Protein AF-0000000076113504 (afdb_homodimer)

InterPro domains:
  IPR002110 Ankyrin repeat [PF00023] (129-148)
  IPR002110 Ankyrin repeat [PF12796] (44-122)
  IPR002110 Ankyrin repeat [PS50088] (61-93)
  IPR002110 Ankyrin repeat [PS50088] (94-126)
  IPR002110 Ankyrin repeat [SM00248] (1-24)
  IPR002110 Ankyrin repeat [SM00248] (28-57)
  IPR002110 Ankyrin repeat [SM00248] (61-90)
  IPR002110 Ankyrin repeat [SM00248] (94-125)
  IPR002110 Ankyrin repeat [SM00248] (127-151)
  IPR036770 Ankyrin repeat-containing domain superfamily [G3DSA:1.25.40.20] (1-98)
  IPR036770 Ankyrin repeat-containing domain superfamily [G3DSA:1.25.40.20] (99-150)
  IPR036770 Ankyrin repeat-containing domain superfamily [SSF48403] (2-149)

Nearest PDB structures (foldseek):
  5fin-assembly1_A  TM=9.185E-01  e=7.725E-12  synthetic construct
  4gpm-assembly2_B  TM=9.438E-01  e=1.404E-11  synthetic construct
  7z7e-assembly1_B  TM=9.199E-01  e=1.483E-11  synthetic construct
  4k5b-assembly2_B  TM=9.270E-01  e=6.790E-11  Escherichia coli
  7v0s-assembly1_J  TM=9.286E-01  e=1.028E-09  Homo sapiens

Secondary structure (DSSP, 8-state):
-HHHHHT-HHHHHHHHHH-S----B-TT--BHHHHHHHHT-HHHHHHHHHTT--TT---TT---HHHHHHHTT-HHHHHHHHHTT--SS---TTS--HHHHHHHHT-HHHHHHHHHTT------TT-SS-HHHHHHHTT-HHHHHHHHHT-/-HHHHHT-HHHHHHHHHH-S----B-TT--BHHHHHHHHT-HHHHHHHHHTT--TT---TT---HHHHHHHTT-HHHHHHHHHTT--SS---TTS--HHHHHHHHT-HHHHHHHHHTT------TT-SS-HHHHHHHTT-HHHHHHHHHT-

Solvent-accessible surface area (backbone atoms only — not comparable to full-atom values): 15932 Å² total; per-residue (Å²): 82,67,45,35,32,73,50,38,51,71,58,49,54,54,48,55,73,71,40,92,72,93,70,57,54,50,98,59,43,46,35,38,62,35,31,7,32,52,49,55,25,55,69,51,41,53,55,49,56,73,74,67,60,73,76,67,56,47,22,80,57,36,52,29,31,59,31,39,11,27,38,58,50,28,52,69,52,44,51,50,42,52,73,72,63,50,78,61,70,54,51,22,76,62,48,48,29,32,56,34,28,13,31,51,39,50,35,58,66,49,42,49,48,41,53,75,70,63,46,66,78,72,77,46,91,76,37,90,65,48,42,56,48,41,9,35,74,67,64,28,50,70,52,40,50,50,52,32,64,77,55,81,66,44,34,32,72,50,40,53,70,59,47,52,54,48,56,74,72,42,92,72,94,71,58,54,49,98,59,41,45,34,41,61,37,32,8,32,53,48,55,24,54,69,50,40,54,54,49,55,73,74,67,58,71,75,66,56,47,22,79,57,36,53,29,30,60,30,39,12,27,38,58,52,28,52,68,53,44,51,49,43,53,74,74,62,50,76,61,69,55,52,21,75,61,48,48,30,32,55,34,27,13,31,51,39,52,36,57,67,50,43,49,50,41,54,75,70,64,45,65,78,72,76,45,92,75,38,90,64,47,42,56,49,41,9,35,74,66,63,27,50,71,50,40,50,51,51,31,64,77,57

pLDDT: mean 92.79, std 8.91, range [46.03, 98.81]

Foldseek 3Di:
DVCLLQQVQVVLVVVCVVDLDQCDADPQRDGSLLSNLLNLRQNNNVVNVVSVDDQCDATPQNDGSLLSNLLSLNQVNNVVCVVVPHDQAGAGNQRDTSLLSNLLNQNVVSNVVCVVVVHDQDDDPRHPAHSLRNNVVNPNVVNNVVVVVVD/DVCLLQQVQVVLVVCCVVDLDQCDADPQRDGSLLSNLLNLRQNSNVVNVVSVDDQCDATPQNDGSLLSNLLSLNQVSNVVCVVVPHDQAGAGNQRDTSLLSNLLNQNVVSNVVCVVVVHDQDDDPRHPAHSLRNNVVNPNVVNNVVVVVVD

Structure (mmCIF, N/CA/C/O backbone):
data_AF-0000000076113504-model_v1
#
loop_
_entity.id
_entity.type
_entity.pdbx_description
1 polymer 'Uncharacterized protein'
#
loop_
_atom_site.group_PDB
_atom_site.id
_atom_site.type_symbol
_atom_site.label_atom_id
_atom_site.label_alt_id
_atom_site.label_comp_id
_atom_site.label_asym_id
_atom_site.label_entity_id
_atom_site.label_seq_id
_atom_site.pdbx_PDB_ins_code
_atom_site.Cartn_x
_atom_site.Cartn_y
_atom_site.Cartn_z
_atom_site.occupancy
_atom_site.B_iso_or_equiv
_atom_site.auth_seq_id
_atom_site.auth_comp_id
_atom_site.auth_asym_id
_atom_site.auth_atom_id
_atom_site.pdbx_PDB_model_num
ATOM 1 N N . MET A 1 1 ? 1.104 -37.344 -6.75 1 91.56 1 MET A N 1
ATOM 2 C CA . MET A 1 1 ? 0.961 -35.969 -6.289 1 91.56 1 MET A CA 1
ATOM 3 C C . MET A 1 1 ? 2.105 -35.562 -5.355 1 91.56 1 MET A C 1
ATOM 5 O O . MET A 1 1 ? 2.768 -34.562 -5.562 1 91.56 1 MET A O 1
ATOM 9 N N . GLU A 1 2 ? 2.451 -36.375 -4.387 1 92.94 2 GLU A N 1
ATOM 10 C CA . GLU A 1 2 ? 3.547 -36.094 -3.465 1 92.94 2 GLU A CA 1
ATOM 11 C C . GLU A 1 2 ? 4.879 -36 -4.203 1 92.94 2 GLU A C 1
ATOM 13 O O . GLU A 1 2 ? 5.684 -35.094 -3.938 1 92.94 2 GLU A O 1
ATOM 18 N N . ALA A 1 3 ? 5.055 -36.938 -5.09 1 95.12 3 ALA A N 1
ATOM 19 C CA . ALA A 1 3 ? 6.285 -36.938 -5.875 1 95.12 3 ALA A CA 1
ATOM 20 C C . ALA A 1 3 ? 6.406 -35.688 -6.703 1 95.12 3 ALA A C 1
ATOM 22 O O . ALA A 1 3 ? 7.5 -35.125 -6.863 1 95.12 3 ALA A O 1
ATOM 23 N N . CYS A 1 4 ? 5.309 -35.156 -7.25 1 95.88 4 CYS A N 1
ATOM 24 C CA . CYS A 1 4 ? 5.293 -33.938 -8.039 1 95.88 4 CYS A CA 1
ATOM 25 C C . CYS A 1 4 ? 5.59 -32.719 -7.168 1 95.88 4 CYS A C 1
ATOM 27 O O . CYS A 1 4 ? 6.359 -31.844 -7.559 1 95.88 4 CYS A O 1
ATOM 29 N N . PHE A 1 5 ? 4.992 -32.719 -6.012 1 97.06 5 PHE A N 1
ATOM 30 C CA . PHE A 1 5 ? 5.195 -31.625 -5.078 1 97.06 5 PHE A CA 1
ATOM 31 C C . PHE A 1 5 ? 6.641 -31.594 -4.59 1 97.06 5 PHE A C 1
ATOM 33 O O . PHE A 1 5 ? 7.266 -30.531 -4.559 1 97.06 5 PHE A O 1
ATOM 40 N N . LYS A 1 6 ? 7.203 -32.719 -4.32 1 97.81 6 LYS A N 1
ATOM 41 C CA . LYS A 1 6 ? 8.531 -32.844 -3.727 1 97.81 6 LYS A CA 1
ATOM 42 C C . LYS A 1 6 ? 9.617 -32.781 -4.797 1 97.81 6 LYS A C 1
ATOM 44 O O . LYS A 1 6 ? 10.805 -32.625 -4.477 1 97.81 6 LYS A O 1
ATOM 49 N N . GLY A 1 7 ? 9.25 -33 -5.988 1 97.81 7 GLY A N 1
ATOM 50 C CA . GLY A 1 7 ? 10.203 -32.844 -7.074 1 97.81 7 GLY A CA 1
ATOM 51 C C . GLY A 1 7 ? 10.945 -34.125 -7.402 1 97.81 7 GLY A C 1
ATOM 52 O O . GLY A 1 7 ? 12.117 -34.094 -7.785 1 97.81 7 GLY A O 1
ATOM 53 N N . HIS A 1 8 ? 10.359 -35.25 -7.168 1 97.56 8 HIS A N 1
ATOM 54 C CA . HIS A 1 8 ? 10.969 -36.531 -7.516 1 97.56 8 HIS A CA 1
ATOM 55 C C . HIS A 1 8 ? 10.727 -36.875 -8.984 1 97.56 8 HIS A C 1
ATOM 57 O O . HIS A 1 8 ? 9.883 -37.719 -9.297 1 97.56 8 HIS A O 1
ATOM 63 N N . LEU A 1 9 ? 11.477 -36.312 -9.773 1 97.44 9 LEU A N 1
ATOM 64 C CA . LEU A 1 9 ? 11.305 -36.375 -11.219 1 97.44 9 LEU A CA 1
ATOM 65 C C . LEU A 1 9 ? 11.305 -37.812 -11.711 1 97.44 9 LEU A C 1
ATOM 67 O O . LEU A 1 9 ? 10.461 -38.219 -12.516 1 97.44 9 LEU A O 1
ATOM 71 N N . SER A 1 10 ? 12.266 -38.594 -11.227 1 96.81 10 SER A N 1
ATOM 72 C CA . SER A 1 10 ? 12.406 -39.969 -11.68 1 96.81 10 SER A CA 1
ATOM 73 C C . SER A 1 10 ? 11.156 -40.812 -11.359 1 96.81 10 SER A C 1
ATOM 75 O O . SER A 1 10 ? 10.727 -41.625 -12.172 1 96.81 10 SER A O 1
ATOM 77 N N . ILE A 1 11 ? 10.633 -40.562 -10.25 1 95.81 11 ILE A N 1
ATOM 78 C CA . ILE A 1 11 ? 9.422 -41.281 -9.836 1 95.81 11 ILE A CA 1
ATOM 79 C C . ILE A 1 11 ? 8.25 -40.844 -10.711 1 95.81 11 ILE A C 1
ATOM 81 O O . ILE A 1 11 ? 7.453 -41.688 -11.148 1 95.81 11 ILE A O 1
ATOM 85 N N . VAL A 1 12 ? 8.125 -39.562 -10.961 1 95.44 12 VAL A N 1
ATOM 86 C CA . VAL A 1 12 ? 7.043 -39.062 -11.797 1 95.44 12 VAL A CA 1
ATOM 87 C C . VAL A 1 12 ? 7.141 -39.656 -13.203 1 95.44 12 VAL A C 1
ATOM 89 O O . VAL A 1 12 ? 6.137 -40.062 -13.773 1 95.44 12 VAL A O 1
ATOM 92 N N . GLN A 1 13 ? 8.383 -39.719 -13.727 1 94.62 13 GLN A N 1
ATOM 93 C CA . GLN A 1 13 ? 8.602 -40.281 -15.047 1 94.62 13 GLN A CA 1
ATOM 94 C C . GLN A 1 13 ? 8.133 -41.75 -15.094 1 94.62 13 GLN A C 1
ATOM 96 O O . GLN A 1 13 ? 7.469 -42.156 -16.047 1 94.62 13 GLN A O 1
ATOM 101 N N . LEU A 1 14 ? 8.469 -42.469 -14.125 1 93.06 14 LEU A N 1
ATOM 102 C CA . LEU A 1 14 ? 8.078 -43.875 -14.039 1 93.06 14 LEU A CA 1
ATOM 103 C C . LEU A 1 14 ? 6.559 -44 -13.992 1 93.06 14 LEU A C 1
ATOM 105 O O . LEU A 1 14 ? 5.988 -44.875 -14.664 1 93.06 14 LEU A O 1
ATOM 109 N N . LEU A 1 15 ? 5.965 -43.156 -13.242 1 90.88 15 LEU A N 1
ATOM 110 C CA . LEU A 1 15 ? 4.516 -43.219 -13.078 1 90.88 15 LEU A CA 1
ATOM 111 C C . LEU A 1 15 ? 3.807 -42.875 -14.383 1 90.88 15 LEU A C 1
ATOM 113 O O . LEU A 1 15 ? 2.799 -43.469 -14.734 1 90.88 15 LEU A O 1
ATOM 117 N N . ILE A 1 16 ? 4.289 -41.938 -15.102 1 90 16 ILE A N 1
ATOM 118 C CA . ILE A 1 16 ? 3.701 -41.531 -16.375 1 90 16 ILE A CA 1
ATOM 119 C C . ILE A 1 16 ? 3.785 -42.656 -17.375 1 90 16 ILE A C 1
ATOM 121 O O . ILE A 1 16 ? 2.875 -42.844 -18.188 1 90 16 ILE A O 1
ATOM 125 N N . GLU A 1 17 ? 4.836 -43.375 -17.312 1 88.19 17 GLU A N 1
ATOM 126 C CA . GLU A 1 17 ? 5.027 -44.5 -18.219 1 88.19 17 GLU A CA 1
ATOM 127 C C . GLU A 1 17 ? 4.027 -45.625 -17.938 1 88.19 17 GLU A C 1
ATOM 129 O O . GLU A 1 17 ? 3.643 -46.375 -18.844 1 88.19 17 GLU A O 1
ATOM 134 N N . LYS A 1 18 ? 3.602 -45.656 -16.734 1 86.75 18 LYS A N 1
ATOM 135 C CA . LYS A 1 18 ? 2.773 -46.781 -16.312 1 86.75 18 LYS A CA 1
ATOM 136 C C . LYS A 1 18 ? 1.291 -46.406 -16.359 1 86.75 18 LYS A C 1
ATOM 138 O O . LYS A 1 18 ? 0.433 -47.312 -16.359 1 86.75 18 LYS A O 1
ATOM 143 N N . ILE A 1 19 ? 1.131 -45.219 -16.125 1 77.44 19 ILE A N 1
ATOM 144 C CA . ILE A 1 19 ? -0.265 -44.812 -16.031 1 77.44 19 ILE A CA 1
ATOM 145 C C . ILE A 1 19 ? -0.683 -44.125 -17.328 1 77.44 19 ILE A C 1
ATOM 147 O O . ILE A 1 19 ? 0.122 -43.438 -17.953 1 77.44 19 ILE A O 1
ATOM 151 N N . ASP A 1 20 ? -1.834 -44.5 -17.906 1 65.44 20 ASP A N 1
ATOM 152 C CA . ASP A 1 20 ? -2.307 -43.938 -19.156 1 65.44 20 ASP A CA 1
ATOM 153 C C . ASP A 1 20 ? -2.588 -42.438 -19.016 1 65.44 20 ASP A C 1
ATOM 155 O O . ASP A 1 20 ? -2.205 -41.656 -19.891 1 65.44 20 ASP A O 1
ATOM 159 N N . LYS A 1 21 ? -3.475 -42 -17.953 1 67.19 21 LYS A N 1
ATOM 160 C CA . LYS A 1 21 ? -3.818 -40.594 -17.844 1 67.19 21 LYS A CA 1
ATOM 161 C C . LYS A 1 21 ? -3.574 -40.062 -16.422 1 67.19 21 LYS A C 1
ATOM 163 O O . LYS A 1 21 ? -4.027 -40.688 -15.453 1 67.19 21 LYS A O 1
ATOM 168 N N . ILE A 1 22 ? -2.775 -39.062 -16.406 1 70.44 22 ILE A N 1
ATOM 169 C CA . ILE A 1 22 ? -2.463 -38.438 -15.133 1 70.44 22 ILE A CA 1
ATOM 170 C C . ILE A 1 22 ? -3.543 -37.438 -14.773 1 70.44 22 ILE A C 1
ATOM 172 O O . ILE A 1 22 ? -3.375 -36.25 -15.008 1 70.44 22 ILE A O 1
ATOM 176 N N . ASN A 1 23 ? -4.676 -37.844 -14.602 1 72.31 23 ASN A N 1
ATOM 177 C CA . ASN A 1 23 ? -5.777 -36.938 -14.391 1 72.31 23 ASN A CA 1
ATOM 178 C C . ASN A 1 23 ? -6.375 -37.062 -12.992 1 72.31 23 ASN A C 1
ATOM 180 O O . ASN A 1 23 ? -7.484 -36.594 -12.734 1 72.31 23 ASN A O 1
ATOM 184 N N . PHE A 1 24 ? -5.719 -37.625 -12.227 1 83.88 24 PHE A N 1
ATOM 185 C CA . PHE A 1 24 ? -6.258 -37.781 -10.883 1 83.88 24 PHE A CA 1
ATOM 186 C C . PHE A 1 24 ? -6.223 -36.469 -10.109 1 83.88 24 PHE A C 1
ATOM 188 O O . PHE A 1 24 ? -5.324 -35.656 -10.305 1 83.88 24 PHE A O 1
ATOM 195 N N . THR A 1 25 ? -7.328 -36.312 -9.344 1 91.31 25 THR A N 1
ATOM 196 C CA . THR A 1 25 ? -7.402 -35.125 -8.492 1 91.31 25 THR A CA 1
ATOM 197 C C . THR A 1 25 ? -7.539 -35.531 -7.023 1 91.31 25 THR A C 1
ATOM 199 O O . THR A 1 25 ? -7.98 -36.625 -6.719 1 91.31 25 THR A O 1
ATOM 202 N N . ASP A 1 26 ? -7.074 -34.625 -6.199 1 93.56 26 ASP A N 1
ATOM 203 C CA . ASP A 1 26 ? -7.336 -34.844 -4.777 1 93.56 26 ASP A CA 1
ATOM 204 C C . ASP A 1 26 ? -8.727 -34.344 -4.398 1 93.56 26 ASP A C 1
ATOM 206 O O . ASP A 1 26 ? -9.547 -34.031 -5.27 1 93.56 26 ASP A O 1
ATOM 210 N N . HIS A 1 27 ? -9.023 -34.406 -3.152 1 94.44 27 HIS A N 1
ATOM 211 C CA . HIS A 1 27 ? -10.367 -34.094 -2.68 1 94.44 27 HIS A CA 1
ATOM 212 C C . HIS A 1 27 ? -10.719 -32.656 -2.945 1 94.44 27 HIS A C 1
ATOM 214 O O . HIS A 1 27 ? -11.898 -32.281 -2.959 1 94.44 27 HIS A O 1
ATOM 220 N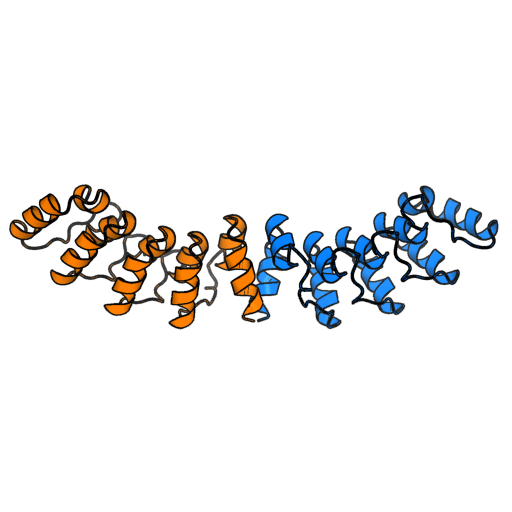 N . GLU A 1 28 ? -9.711 -31.812 -3.211 1 95.56 28 GLU A N 1
ATOM 221 C CA . GLU A 1 28 ? -9.953 -30.391 -3.5 1 95.56 28 GLU A CA 1
ATOM 222 C C . GLU A 1 28 ? -9.961 -30.141 -5.004 1 95.56 28 GLU A C 1
ATOM 224 O O . GLU A 1 28 ? -10.141 -29 -5.441 1 95.56 28 GLU A O 1
ATOM 229 N N . GLY A 1 29 ? -9.672 -31.188 -5.812 1 95.31 29 GLY A N 1
ATOM 230 C CA . GLY A 1 29 ? -9.68 -31.031 -7.258 1 95.31 29 GLY A CA 1
ATOM 231 C C . GLY A 1 29 ? -8.32 -30.672 -7.828 1 95.31 29 GLY A C 1
ATOM 232 O O . GLY A 1 29 ? -8.203 -30.375 -9.016 1 95.31 29 GLY A O 1
ATOM 233 N N . ASN A 1 30 ? -7.309 -30.766 -6.934 1 95.75 30 ASN A N 1
ATOM 234 C CA . ASN A 1 30 ? -5.965 -30.469 -7.426 1 95.75 30 ASN A CA 1
ATOM 235 C C . ASN A 1 30 ? -5.375 -31.672 -8.172 1 95.75 30 ASN A C 1
ATOM 237 O O . ASN A 1 30 ? -5.555 -32.812 -7.758 1 95.75 30 ASN A O 1
ATOM 241 N N . THR A 1 31 ? -4.699 -31.359 -9.211 1 94.94 31 THR A N 1
ATOM 242 C CA . THR A 1 31 ? -4.012 -32.375 -10 1 94.94 31 THR A CA 1
ATOM 243 C C . THR A 1 31 ? -2.531 -32.438 -9.641 1 94.94 31 THR A C 1
ATOM 245 O O . THR A 1 31 ? -2.023 -31.562 -8.938 1 94.94 31 THR A O 1
ATOM 248 N N . SER A 1 32 ? -1.907 -33.531 -10.086 1 94.88 32 SER A N 1
ATOM 249 C CA . SER A 1 32 ? -0.461 -33.625 -9.922 1 94.88 32 SER A CA 1
ATOM 250 C C . SER A 1 32 ? 0.256 -32.438 -10.555 1 94.88 32 SER A C 1
ATOM 252 O O . SER A 1 32 ? 1.288 -31.984 -10.047 1 94.88 32 SER A O 1
ATOM 254 N N . PHE A 1 33 ? -0.326 -31.906 -11.57 1 96.56 33 PHE A N 1
ATOM 255 C CA . PHE A 1 33 ? 0.244 -30.75 -12.25 1 96.56 33 PHE A CA 1
ATOM 256 C C . PHE A 1 33 ? 0.279 -29.531 -11.328 1 96.56 33 PHE A C 1
ATOM 258 O O . PHE A 1 33 ? 1.318 -28.891 -11.18 1 96.56 33 PHE A O 1
ATOM 265 N N . VAL A 1 34 ? -0.809 -29.297 -10.656 1 97.81 34 VAL A N 1
ATOM 266 C CA . VAL A 1 34 ? -0.902 -28.156 -9.734 1 97.81 34 VAL A CA 1
ATOM 267 C C . VAL A 1 34 ? 0.129 -28.312 -8.617 1 97.81 34 VAL A C 1
ATOM 269 O O . VAL A 1 34 ? 0.825 -27.359 -8.273 1 97.81 34 VAL A O 1
ATOM 272 N N . TRP A 1 35 ? 0.265 -29.484 -8.156 1 97.31 35 TRP A N 1
ATOM 273 C CA . TRP A 1 35 ? 1.21 -29.734 -7.07 1 97.31 35 TRP A CA 1
ATOM 274 C C . TRP A 1 35 ? 2.645 -29.5 -7.535 1 97.31 35 TRP A C 1
ATOM 276 O O . TRP A 1 35 ? 3.488 -29.047 -6.762 1 97.31 35 TRP A O 1
ATOM 286 N N . SER A 1 36 ? 2.947 -29.906 -8.734 1 97.69 36 SER A N 1
ATOM 287 C CA . SER A 1 36 ? 4.285 -29.641 -9.258 1 97.69 36 SER A CA 1
ATOM 288 C C . SER A 1 36 ? 4.559 -28.141 -9.344 1 97.69 36 SER A C 1
ATOM 290 O O . SER A 1 36 ? 5.68 -27.688 -9.094 1 97.69 36 SER A O 1
ATOM 292 N N . CYS A 1 37 ? 3.512 -27.359 -9.656 1 98.31 37 CYS A N 1
ATOM 293 C CA . CYS A 1 37 ? 3.641 -25.906 -9.719 1 98.31 37 CYS A CA 1
ATOM 294 C C . CYS A 1 37 ? 3.838 -25.312 -8.328 1 98.31 37 CYS A C 1
ATOM 296 O O . CYS A 1 37 ? 4.684 -24.438 -8.133 1 98.31 37 CYS A O 1
ATOM 298 N N . ILE A 1 38 ? 3.07 -25.797 -7.41 1 97.88 38 ILE A N 1
ATOM 299 C CA . ILE A 1 38 ? 3.193 -25.359 -6.027 1 97.88 38 ILE A CA 1
ATOM 300 C C . ILE A 1 38 ? 4.609 -25.625 -5.523 1 97.88 38 ILE A C 1
ATOM 302 O O . ILE A 1 38 ? 5.211 -24.766 -4.863 1 97.88 38 ILE A O 1
ATOM 306 N N . GLY A 1 39 ? 5.145 -26.719 -5.871 1 98.12 39 GLY A N 1
ATOM 307 C CA . GLY A 1 39 ? 6.469 -27.109 -5.418 1 98.12 39 GLY A CA 1
ATOM 308 C C . GLY A 1 39 ? 7.586 -26.422 -6.168 1 98.12 39 GLY A C 1
ATOM 309 O O . GLY A 1 39 ? 8.742 -26.438 -5.727 1 98.12 39 GLY A O 1
ATOM 310 N N . GLY A 1 40 ? 7.262 -25.828 -7.273 1 98.38 40 GLY A N 1
ATOM 311 C CA . GLY A 1 40 ? 8.273 -25.125 -8.047 1 98.38 40 GLY A CA 1
ATOM 312 C C . GLY A 1 40 ? 9.148 -26.062 -8.867 1 98.38 40 GLY A C 1
ATOM 313 O O . GLY A 1 40 ? 10.305 -25.734 -9.148 1 98.38 40 GLY A O 1
ATOM 314 N N . ASN A 1 41 ? 8.695 -27.188 -9.18 1 98.5 41 ASN A N 1
ATOM 315 C CA . ASN A 1 41 ? 9.492 -28.188 -9.883 1 98.5 41 ASN A CA 1
ATOM 316 C C . ASN A 1 41 ? 9.336 -28.062 -11.391 1 98.5 41 ASN A C 1
ATOM 318 O O . ASN A 1 41 ? 8.57 -28.812 -12 1 98.5 41 ASN A O 1
ATOM 322 N N . ILE A 1 42 ? 10.117 -27.297 -11.953 1 98.44 42 ILE A N 1
ATOM 323 C CA . ILE A 1 42 ? 9.977 -26.859 -13.336 1 98.44 42 ILE A CA 1
ATOM 324 C C . ILE A 1 42 ? 10.141 -28.062 -14.273 1 98.44 42 ILE A C 1
ATOM 326 O O . ILE A 1 42 ? 9.461 -28.141 -15.297 1 98.44 42 ILE A O 1
ATOM 330 N N . ALA A 1 43 ? 11.031 -28.969 -13.93 1 98.12 43 ALA A N 1
ATOM 331 C CA . ALA A 1 43 ? 11.234 -30.141 -14.781 1 98.12 43 ALA A CA 1
ATOM 332 C C . ALA A 1 43 ? 9.984 -31 -14.844 1 98.12 43 ALA A C 1
ATOM 334 O O . ALA A 1 43 ? 9.602 -31.484 -15.914 1 98.12 43 ALA A O 1
ATOM 335 N N . ILE A 1 44 ? 9.383 -31.172 -13.727 1 97.69 44 ILE A N 1
ATOM 336 C CA . ILE A 1 44 ? 8.164 -31.969 -13.664 1 97.69 44 ILE A CA 1
ATOM 337 C C . ILE A 1 44 ? 7.027 -31.234 -14.367 1 97.69 44 ILE A C 1
ATOM 339 O O . ILE A 1 44 ? 6.238 -31.844 -15.094 1 97.69 44 ILE A O 1
ATOM 343 N N . VAL A 1 45 ? 6.914 -29.938 -14.148 1 97.94 45 VAL A N 1
ATOM 344 C CA . VAL A 1 45 ? 5.906 -29.125 -14.812 1 97.94 45 VAL A CA 1
ATOM 345 C C . VAL A 1 45 ? 6.031 -29.281 -16.328 1 97.94 45 VAL A C 1
ATOM 347 O O . VAL A 1 45 ? 5.043 -29.547 -17.016 1 97.94 45 VAL A O 1
ATOM 350 N N . ASN A 1 46 ? 7.262 -29.141 -16.766 1 97.25 46 ASN A N 1
ATOM 351 C CA . ASN A 1 46 ? 7.512 -29.297 -18.188 1 97.25 46 ASN A CA 1
ATOM 352 C C . ASN A 1 46 ? 7.125 -30.703 -18.672 1 97.25 46 ASN A C 1
ATOM 354 O O . ASN A 1 46 ? 6.469 -30.844 -19.703 1 97.25 46 ASN A O 1
ATOM 358 N N . LEU A 1 47 ? 7.461 -31.672 -18.047 1 94.81 47 LEU A N 1
ATOM 359 C CA . LEU A 1 47 ? 7.156 -33.062 -18.375 1 94.81 47 LEU A CA 1
ATOM 360 C C . LEU A 1 47 ? 5.648 -33.281 -18.484 1 94.81 47 LEU A C 1
ATOM 362 O O . LEU A 1 47 ? 5.164 -33.844 -19.453 1 94.81 47 LEU A O 1
ATOM 366 N N . LEU A 1 48 ? 4.934 -32.75 -17.531 1 95.06 48 LEU A N 1
ATOM 367 C CA . LEU A 1 48 ? 3.492 -33 -17.484 1 95.06 48 LEU A CA 1
ATOM 368 C C . LEU A 1 48 ? 2.783 -32.219 -18.594 1 95.06 48 LEU A C 1
ATOM 370 O O . LEU A 1 48 ? 1.781 -32.688 -19.141 1 95.06 48 LEU A O 1
ATOM 374 N N . ILE A 1 49 ? 3.254 -31.062 -18.938 1 95.19 49 ILE A N 1
ATOM 375 C CA . ILE A 1 49 ? 2.674 -30.281 -20.031 1 95.19 49 ILE A CA 1
ATOM 376 C C . ILE A 1 49 ? 2.73 -31.094 -21.312 1 95.19 49 ILE A C 1
ATOM 378 O O . ILE A 1 49 ? 1.78 -31.094 -22.109 1 95.19 49 ILE A O 1
ATOM 382 N N . TYR A 1 50 ? 3.734 -31.844 -21.5 1 91 50 TYR A N 1
ATOM 383 C CA . TYR A 1 50 ? 3.947 -32.594 -22.734 1 91 50 TYR A CA 1
ATOM 384 C C . TYR A 1 50 ? 3.047 -33.812 -22.797 1 91 50 TYR A C 1
ATOM 386 O O . TYR A 1 50 ? 2.859 -34.406 -23.875 1 91 50 TYR A O 1
ATOM 394 N N . THR A 1 51 ? 2.432 -34.25 -21.781 1 89.56 51 THR A N 1
ATOM 395 C CA . THR A 1 51 ? 1.528 -35.375 -21.781 1 89.56 51 THR A CA 1
ATOM 396 C C . THR A 1 51 ? 0.149 -35 -22.297 1 89.56 51 THR A C 1
ATOM 398 O O . THR A 1 51 ? -0.715 -35.844 -22.5 1 89.56 51 THR A O 1
ATOM 401 N N . GLY A 1 52 ? -0.147 -33.719 -22.469 1 87.94 52 GLY A N 1
ATOM 402 C CA . GLY A 1 52 ? -1.411 -33.25 -23.016 1 87.94 52 GLY A CA 1
ATOM 403 C C . GLY A 1 52 ? -2.439 -32.906 -21.953 1 87.94 52 GLY A C 1
ATOM 404 O O . GLY A 1 52 ? -3.641 -32.875 -22.234 1 87.94 52 GLY A O 1
ATOM 405 N N . ILE A 1 53 ? -1.982 -32.656 -20.828 1 90.56 53 ILE A N 1
ATOM 406 C CA . ILE A 1 53 ? -2.885 -32.312 -19.734 1 90.56 53 ILE A CA 1
ATOM 407 C C . ILE A 1 53 ? -3.529 -30.953 -19.969 1 90.56 53 ILE A C 1
ATOM 409 O O . ILE A 1 53 ? -3.031 -30.156 -20.781 1 90.56 53 ILE A O 1
ATOM 413 N N . ASP A 1 54 ? -4.648 -30.703 -19.266 1 93.5 54 ASP A N 1
ATOM 414 C CA . ASP A 1 54 ? -5.273 -29.375 -19.25 1 93.5 54 ASP A CA 1
ATOM 415 C C . ASP A 1 54 ? -4.57 -28.453 -18.266 1 93.5 54 ASP A C 1
ATOM 417 O O . ASP A 1 54 ? -4.762 -28.562 -17.047 1 93.5 54 ASP A O 1
ATOM 421 N N . ILE A 1 55 ? -3.82 -27.516 -18.781 1 95.25 55 ILE A N 1
ATOM 422 C CA . ILE A 1 55 ? -2.965 -26.688 -17.938 1 95.25 55 ILE A CA 1
ATOM 423 C C . ILE A 1 55 ? -3.799 -25.594 -17.266 1 95.25 55 ILE A C 1
ATOM 425 O O . ILE A 1 55 ? -3.334 -24.938 -16.328 1 95.25 55 ILE A O 1
ATOM 429 N N . ASP A 1 56 ? -5.086 -25.438 -17.656 1 96.19 56 ASP A N 1
ATOM 430 C CA . ASP A 1 56 ? -5.949 -24.406 -17.109 1 96.19 56 ASP A CA 1
ATOM 431 C C . ASP A 1 56 ? -6.945 -24.969 -16.109 1 96.19 56 ASP A C 1
ATOM 433 O O . ASP A 1 56 ? -7.797 -24.25 -15.586 1 96.19 56 ASP A O 1
ATOM 437 N N . ARG A 1 57 ? -6.879 -26.219 -15.883 1 94.81 57 ARG A N 1
ATOM 438 C CA . ARG A 1 57 ? -7.867 -26.844 -15.016 1 94.81 57 ARG A CA 1
ATOM 439 C C . ARG A 1 57 ? -7.832 -26.234 -13.617 1 94.81 57 ARG A C 1
ATOM 441 O O . ARG A 1 57 ? -6.766 -26.125 -13.008 1 94.81 57 ARG A O 1
ATOM 448 N N . ALA A 1 58 ? -9.008 -25.891 -13.094 1 96.25 58 ALA A N 1
ATOM 449 C CA . ALA A 1 58 ? -9.133 -25.312 -11.766 1 96.25 58 ALA A CA 1
ATOM 450 C C . ALA A 1 58 ? -9.641 -26.344 -10.758 1 96.25 58 ALA A C 1
ATOM 452 O O . ALA A 1 58 ? -10.32 -27.297 -11.133 1 96.25 58 ALA A O 1
ATOM 453 N N . ASN A 1 59 ? -9.234 -26.141 -9.516 1 96.94 59 ASN A N 1
ATOM 454 C CA . ASN A 1 59 ? -9.805 -26.969 -8.469 1 96.94 59 ASN A CA 1
ATOM 455 C C . ASN A 1 59 ? -11.195 -26.5 -8.062 1 96.94 59 ASN A C 1
ATOM 457 O O . ASN A 1 59 ? -11.797 -25.672 -8.75 1 96.94 59 ASN A O 1
ATOM 461 N N . VAL A 1 60 ? -11.727 -26.984 -7.004 1 96.81 60 VAL A N 1
ATOM 462 C CA . VAL A 1 60 ? -13.109 -26.734 -6.617 1 96.81 60 VAL A CA 1
ATOM 463 C C . VAL A 1 60 ? -13.281 -25.266 -6.25 1 96.81 60 VAL A C 1
ATOM 465 O O . VAL A 1 60 ? -14.383 -24.719 -6.344 1 96.81 60 VAL A O 1
ATOM 468 N N . ASP A 1 61 ? -12.203 -24.594 -5.918 1 96.62 61 ASP A N 1
ATOM 469 C CA . ASP A 1 61 ? -12.25 -23.188 -5.539 1 96.62 61 ASP A CA 1
ATOM 470 C C . ASP A 1 61 ? -11.922 -22.281 -6.727 1 96.62 61 ASP A C 1
ATOM 472 O O . ASP A 1 61 ? -11.828 -21.062 -6.578 1 96.62 61 ASP A O 1
ATOM 476 N N . GLY A 1 62 ? -11.656 -22.922 -7.836 1 96.56 62 GLY A N 1
ATOM 477 C CA . GLY A 1 62 ? -11.328 -22.141 -9.016 1 96.56 62 GLY A CA 1
ATOM 478 C C . GLY A 1 62 ? -9.852 -21.797 -9.117 1 96.56 62 GLY A C 1
ATOM 479 O O . GLY A 1 62 ? -9.445 -21 -9.977 1 96.56 62 GLY A O 1
ATOM 480 N N . ILE A 1 63 ? -9.047 -22.406 -8.281 1 97.25 63 ILE A N 1
ATOM 481 C CA . ILE A 1 63 ? -7.621 -22.094 -8.25 1 97.25 63 ILE A CA 1
ATOM 482 C C . ILE A 1 63 ? -6.883 -22.891 -9.32 1 97.25 63 ILE A C 1
ATOM 484 O O . ILE A 1 63 ? -7.035 -24.109 -9.406 1 97.25 63 ILE A O 1
ATOM 488 N N . THR A 1 64 ? -6.184 -22.188 -10.141 1 97.31 64 THR A N 1
ATOM 489 C CA . THR A 1 64 ? -5.445 -22.797 -11.234 1 97.31 64 THR A CA 1
ATOM 490 C C . THR A 1 64 ? -3.973 -22.969 -10.867 1 97.31 64 THR A C 1
ATOM 492 O O . THR A 1 64 ? -3.518 -22.438 -9.852 1 97.31 64 THR A O 1
ATOM 495 N N . ALA A 1 65 ? -3.266 -23.719 -11.734 1 97.81 65 ALA A N 1
ATOM 496 C CA . ALA A 1 65 ? -1.826 -23.906 -11.57 1 97.81 65 ALA A CA 1
ATOM 497 C C . ALA A 1 65 ? -1.087 -22.578 -11.648 1 97.81 65 ALA A C 1
ATOM 499 O O . ALA A 1 65 ? -0.149 -22.328 -10.891 1 97.81 65 ALA A O 1
ATOM 500 N N . LEU A 1 66 ? -1.568 -21.688 -12.516 1 98.38 66 LEU A N 1
ATOM 501 C CA . LEU A 1 66 ? -0.934 -20.375 -12.664 1 98.38 66 LEU A CA 1
ATOM 502 C C . LEU A 1 66 ? -1.05 -19.578 -11.375 1 98.38 66 LEU A C 1
ATOM 504 O O . LEU A 1 66 ? -0.074 -18.969 -10.922 1 98.38 66 LEU A O 1
ATOM 508 N N . MET A 1 67 ? -2.18 -19.594 -10.781 1 97.75 67 MET A N 1
ATOM 509 C CA . MET A 1 67 ? -2.398 -18.875 -9.531 1 97.75 67 MET A CA 1
ATOM 510 C C . MET A 1 67 ? -1.456 -19.375 -8.445 1 97.75 67 MET A C 1
ATOM 512 O O . MET A 1 67 ? -0.858 -18.578 -7.719 1 97.75 67 MET A O 1
ATOM 516 N N . ARG A 1 68 ? -1.299 -20.656 -8.367 1 98.31 68 ARG A N 1
ATOM 517 C CA . ARG A 1 68 ? -0.414 -21.25 -7.363 1 98.31 68 ARG A CA 1
ATOM 518 C C . ARG A 1 68 ? 1.044 -20.906 -7.656 1 98.31 68 ARG A C 1
ATOM 520 O O . ARG A 1 68 ? 1.819 -20.625 -6.742 1 98.31 68 ARG A O 1
ATOM 527 N N . ALA A 1 69 ? 1.409 -20.969 -8.875 1 98.62 69 ALA A N 1
ATOM 528 C CA . ALA A 1 69 ? 2.773 -20.609 -9.25 1 98.62 69 ALA A CA 1
ATOM 529 C C . ALA A 1 69 ? 3.07 -19.156 -8.93 1 98.62 69 ALA A C 1
ATOM 531 O O . ALA A 1 69 ? 4.18 -18.812 -8.508 1 98.62 69 ALA A O 1
ATOM 532 N N . CYS A 1 70 ? 2.082 -18.297 -9.094 1 98.31 70 CYS A N 1
ATOM 533 C CA . CYS A 1 70 ? 2.219 -16.875 -8.773 1 98.31 70 CYS A CA 1
ATOM 534 C C . CYS A 1 70 ? 2.393 -16.672 -7.273 1 98.31 70 CYS A C 1
ATOM 536 O O . CYS A 1 70 ? 3.318 -15.984 -6.84 1 98.31 70 CYS A O 1
ATOM 538 N N . SER A 1 71 ? 1.527 -17.25 -6.543 1 98.06 71 SER A N 1
ATOM 539 C CA . SER A 1 71 ? 1.574 -17.109 -5.09 1 98.06 71 SER A CA 1
ATOM 540 C C . SER A 1 71 ? 2.873 -17.672 -4.523 1 98.06 71 SER A C 1
ATOM 542 O O . SER A 1 71 ? 3.43 -17.125 -3.57 1 98.06 71 SER A O 1
ATOM 544 N N . GLY A 1 72 ? 3.363 -18.75 -5.168 1 98 72 GLY A N 1
ATOM 545 C CA . GLY A 1 72 ? 4.562 -19.438 -4.715 1 98 72 GLY A CA 1
ATOM 546 C C . GLY A 1 72 ? 5.844 -18.781 -5.211 1 98 72 GLY A C 1
ATOM 547 O O . GLY A 1 72 ? 6.941 -19.25 -4.902 1 98 72 GLY A O 1
ATOM 548 N N . LYS A 1 73 ? 5.785 -17.828 -5.992 1 98.19 73 LYS A N 1
ATOM 549 C CA . LYS A 1 73 ? 6.914 -17.031 -6.461 1 98.19 73 LYS A CA 1
ATOM 550 C C . LYS A 1 73 ? 7.777 -17.812 -7.441 1 98.19 73 LYS A C 1
ATOM 552 O O . LYS A 1 73 ? 9 -17.656 -7.477 1 98.19 73 LYS A O 1
ATOM 557 N N . HIS A 1 74 ? 7.23 -18.703 -8.164 1 98.56 74 HIS A N 1
ATOM 558 C CA . HIS A 1 74 ? 7.957 -19.516 -9.133 1 98.56 74 HIS A CA 1
ATOM 559 C C . HIS A 1 74 ? 7.957 -18.859 -10.508 1 98.56 74 HIS A C 1
ATOM 561 O O . HIS A 1 74 ? 7.23 -19.281 -11.406 1 98.56 74 HIS A O 1
ATOM 567 N N . LEU A 1 75 ? 8.82 -17.984 -10.75 1 98.75 75 LEU A N 1
ATOM 568 C CA . LEU A 1 75 ? 8.859 -17.125 -11.93 1 98.75 75 LEU A CA 1
ATOM 569 C C . LEU A 1 75 ? 9.023 -17.953 -13.195 1 98.75 75 LEU A C 1
ATOM 571 O O . LEU A 1 75 ? 8.328 -17.734 -14.188 1 98.75 75 LEU A O 1
ATOM 575 N N . GLU A 1 76 ? 9.875 -18.891 -13.125 1 98.56 76 GLU A N 1
ATOM 576 C CA . GLU A 1 76 ? 10.156 -19.672 -14.328 1 98.56 76 GLU A CA 1
ATOM 577 C C . GLU A 1 76 ? 8.938 -20.5 -14.742 1 98.56 76 GLU A C 1
ATOM 579 O O . GLU A 1 76 ? 8.68 -20.672 -15.93 1 98.56 76 GLU A O 1
ATOM 584 N N . ILE A 1 77 ? 8.258 -21 -13.742 1 98.81 77 ILE A N 1
ATOM 585 C CA . ILE A 1 77 ? 7.047 -21.75 -14.039 1 98.81 77 ILE A CA 1
ATOM 586 C C . ILE A 1 77 ? 5.98 -20.828 -14.617 1 98.81 77 ILE A C 1
ATOM 588 O O . ILE A 1 77 ? 5.301 -21.172 -15.586 1 98.81 77 ILE A O 1
ATOM 592 N N . VAL A 1 78 ? 5.805 -19.641 -14.07 1 98.69 78 VAL A N 1
ATOM 593 C CA . VAL A 1 78 ? 4.852 -18.656 -14.57 1 98.69 78 VAL A CA 1
ATOM 594 C C . VAL A 1 78 ? 5.172 -18.328 -16.031 1 98.69 78 VAL A C 1
ATOM 596 O O . VAL A 1 78 ? 4.285 -18.344 -16.891 1 98.69 78 VAL A O 1
ATOM 599 N N . ARG A 1 79 ? 6.469 -18.109 -16.297 1 98.56 79 ARG A N 1
ATOM 600 C CA . ARG A 1 79 ? 6.898 -17.828 -17.656 1 98.56 79 ARG A CA 1
ATOM 601 C C . ARG A 1 79 ? 6.555 -18.969 -18.609 1 98.56 79 ARG A C 1
ATOM 603 O O . ARG A 1 79 ? 6.012 -18.75 -19.688 1 98.56 79 ARG A O 1
ATOM 610 N N . LEU A 1 80 ? 6.832 -20.109 -18.203 1 98.38 80 LEU A N 1
ATOM 611 C CA . LEU A 1 80 ? 6.57 -21.297 -19.016 1 98.38 80 LEU A CA 1
ATOM 612 C C . LEU A 1 80 ? 5.082 -21.438 -19.312 1 98.38 80 LEU A C 1
ATOM 614 O O . LEU A 1 80 ? 4.691 -21.672 -20.453 1 98.38 80 LEU A O 1
ATOM 618 N N . LEU A 1 81 ? 4.273 -21.281 -18.25 1 98.25 81 LEU A N 1
ATOM 619 C CA . LEU A 1 81 ? 2.832 -21.422 -18.422 1 98.25 81 LEU A CA 1
ATOM 620 C C . LEU A 1 81 ? 2.289 -20.375 -19.391 1 98.25 81 LEU A C 1
ATOM 622 O O . LEU A 1 81 ? 1.457 -20.688 -20.25 1 98.25 81 LEU A O 1
ATOM 626 N N . ILE A 1 82 ? 2.779 -19.203 -19.281 1 97.94 82 ILE A N 1
ATOM 627 C CA . ILE A 1 82 ? 2.352 -18.125 -20.188 1 97.94 82 ILE A CA 1
ATOM 628 C C . ILE A 1 82 ? 2.779 -18.453 -21.609 1 97.94 82 ILE A C 1
ATOM 630 O O . ILE A 1 82 ? 2.002 -18.266 -22.547 1 97.94 82 ILE A O 1
ATOM 634 N N . GLU A 1 83 ? 3.971 -18.922 -21.766 1 97.06 83 GLU A N 1
ATOM 635 C CA . GLU A 1 83 ? 4.48 -19.312 -23.078 1 97.06 83 GLU A CA 1
ATOM 636 C C . GLU A 1 83 ? 3.627 -20.406 -23.703 1 97.06 83 GLU A C 1
ATOM 638 O O . GLU A 1 83 ? 3.459 -20.453 -24.922 1 97.06 83 GLU A O 1
ATOM 643 N N . LYS A 1 84 ? 3.064 -21.266 -22.922 1 96.94 84 LYS A N 1
ATOM 644 C CA . LYS A 1 84 ? 2.275 -22.391 -23.406 1 96.94 84 LYS A CA 1
ATOM 645 C C . LYS A 1 84 ? 0.821 -21.984 -23.625 1 96.94 84 LYS A C 1
ATOM 647 O O . LYS A 1 84 ? 0.005 -22.812 -24.047 1 96.94 84 LYS A O 1
ATOM 652 N N . GLY A 1 85 ? 0.473 -20.797 -23.281 1 95.75 85 GLY A N 1
ATOM 653 C CA . GLY A 1 85 ? -0.829 -20.266 -23.656 1 95.75 85 GLY A CA 1
ATOM 654 C C . GLY A 1 85 ? -1.87 -20.422 -22.562 1 95.75 85 GLY A C 1
ATOM 655 O O . GLY A 1 85 ? -3.068 -20.484 -22.844 1 95.75 85 GLY A O 1
ATOM 656 N N . VAL A 1 86 ? -1.441 -20.422 -21.344 1 96.69 86 VAL A N 1
ATOM 657 C CA . VAL A 1 86 ? -2.383 -20.5 -20.234 1 96.69 86 VAL A CA 1
ATOM 658 C C . VAL A 1 86 ? -3.266 -19.25 -20.203 1 96.69 86 VAL A C 1
ATOM 660 O O . VAL A 1 86 ? -2.84 -18.172 -20.625 1 96.69 86 VAL A O 1
ATOM 663 N N . GLN A 1 87 ? -4.504 -19.406 -19.719 1 94.62 87 GLN A N 1
ATOM 664 C CA . GLN A 1 87 ? -5.371 -18.25 -19.516 1 94.62 87 GLN A CA 1
ATOM 665 C C . GLN A 1 87 ? -4.906 -17.406 -18.312 1 94.62 87 GLN A C 1
ATOM 667 O O . GLN A 1 87 ? -4.859 -17.906 -17.188 1 94.62 87 GLN A O 1
ATOM 672 N N . ILE A 1 88 ? -4.652 -16.172 -18.547 1 95.5 88 ILE A N 1
ATOM 673 C CA . ILE A 1 88 ? -4.016 -15.367 -17.5 1 95.5 88 ILE A CA 1
ATOM 674 C C . ILE A 1 88 ? -5.066 -14.523 -16.781 1 95.5 88 ILE A C 1
ATOM 676 O O . ILE A 1 88 ? -4.793 -13.938 -15.734 1 95.5 88 ILE A O 1
ATOM 680 N N . ASN A 1 89 ? -6.367 -14.492 -17.234 1 93 89 ASN A N 1
ATOM 681 C CA . ASN A 1 89 ? -7.387 -13.625 -16.641 1 93 89 ASN A CA 1
ATOM 682 C C . ASN A 1 89 ? -8.539 -14.438 -16.062 1 93 89 ASN A C 1
ATOM 684 O O . ASN A 1 89 ? -9.656 -13.938 -15.93 1 93 89 ASN A O 1
ATOM 688 N N . ILE A 1 90 ? -8.289 -15.586 -15.688 1 92.12 90 ILE A N 1
ATOM 689 C CA . ILE A 1 90 ? -9.305 -16.391 -15.023 1 92.12 90 ILE A CA 1
ATOM 690 C C . ILE A 1 90 ? -9.359 -16.047 -13.539 1 92.12 90 ILE A C 1
ATOM 692 O O . ILE A 1 90 ? -8.32 -15.789 -12.922 1 92.12 90 ILE A O 1
ATOM 696 N N . ALA A 1 91 ? -10.586 -16.062 -12.969 1 92.81 91 ALA A N 1
ATOM 697 C CA . ALA A 1 91 ? -10.766 -15.75 -11.555 1 92.81 91 ALA A CA 1
ATOM 698 C C . ALA A 1 91 ? -11.219 -16.984 -10.781 1 92.81 91 ALA A C 1
ATOM 700 O O . ALA A 1 91 ? -11.938 -17.828 -11.312 1 92.81 91 ALA A O 1
ATOM 701 N N . ASP A 1 92 ? -10.734 -17.047 -9.547 1 93.44 92 ASP A N 1
ATOM 702 C CA . ASP A 1 92 ? -11.219 -18.125 -8.695 1 93.44 92 ASP A CA 1
ATOM 703 C C . ASP A 1 92 ? -12.586 -17.781 -8.102 1 93.44 92 ASP A C 1
ATOM 705 O O . ASP A 1 92 ? -13.219 -16.812 -8.508 1 93.44 92 ASP A O 1
ATOM 709 N N . SER A 1 93 ? -13.07 -18.578 -7.273 1 93.25 93 SER A N 1
ATOM 710 C CA . SER A 1 93 ? -14.43 -18.453 -6.746 1 93.25 93 SER A CA 1
ATOM 711 C C . SER A 1 93 ? -14.602 -17.172 -5.945 1 93.25 93 SER A C 1
ATOM 713 O O . SER A 1 93 ? -15.727 -16.719 -5.723 1 93.25 93 SER A O 1
ATOM 715 N N . GLU A 1 94 ? -13.5 -16.594 -5.504 1 92.38 94 GLU A N 1
ATOM 716 C CA . GLU A 1 94 ? -13.555 -15.344 -4.75 1 92.38 94 GLU A CA 1
ATOM 717 C C . GLU A 1 94 ? -13.281 -14.141 -5.652 1 92.38 94 GLU A C 1
ATOM 719 O O . GLU A 1 94 ? -13.188 -13.008 -5.176 1 92.38 94 GLU A O 1
ATOM 724 N N . GLY A 1 95 ? -13.102 -14.438 -6.934 1 91.94 95 GLY A N 1
ATOM 725 C CA . GLY A 1 95 ? -12.875 -13.359 -7.883 1 91.94 95 GLY A CA 1
ATOM 726 C C . GLY A 1 95 ? -11.414 -12.969 -8 1 91.94 95 GLY A C 1
ATOM 727 O O . GLY A 1 95 ? -11.086 -11.961 -8.633 1 91.94 95 GLY A O 1
ATOM 728 N N . ARG A 1 96 ? -10.562 -13.797 -7.445 1 94.25 96 ARG A N 1
ATOM 729 C CA . ARG A 1 96 ? -9.141 -13.484 -7.461 1 94.25 96 ARG A CA 1
ATOM 730 C C . ARG A 1 96 ? -8.469 -14.023 -8.719 1 94.25 96 ARG A C 1
ATOM 732 O O . ARG A 1 96 ? -8.711 -15.164 -9.117 1 94.25 96 ARG A O 1
ATOM 739 N N . THR A 1 97 ? -7.641 -13.172 -9.305 1 94.5 97 THR A N 1
ATOM 740 C CA . THR A 1 97 ? -6.957 -13.5 -10.555 1 94.5 97 THR A CA 1
ATOM 741 C C . THR A 1 97 ? -5.492 -13.852 -10.289 1 94.5 97 THR A C 1
ATOM 743 O O . THR A 1 97 ? -5.004 -13.688 -9.172 1 94.5 97 THR A O 1
ATOM 746 N N . PRO A 1 98 ? -4.801 -14.375 -11.328 1 96.19 98 PRO A N 1
ATOM 747 C CA . PRO A 1 98 ? -3.361 -14.602 -11.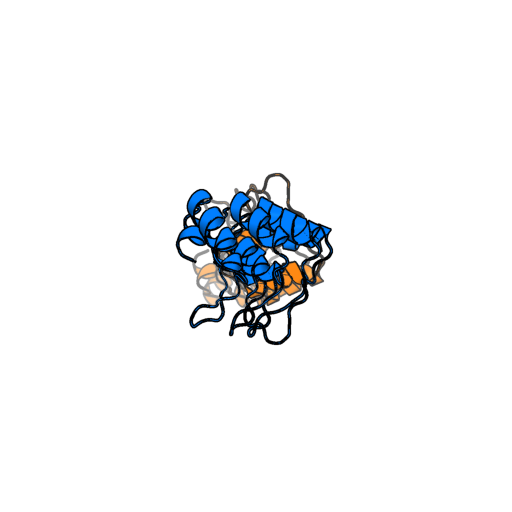18 1 96.19 98 PRO A CA 1
ATOM 748 C C . PRO A 1 98 ? -2.611 -13.344 -10.734 1 96.19 98 PRO A C 1
ATOM 750 O O . PRO A 1 98 ? -1.686 -13.43 -9.922 1 96.19 98 PRO A O 1
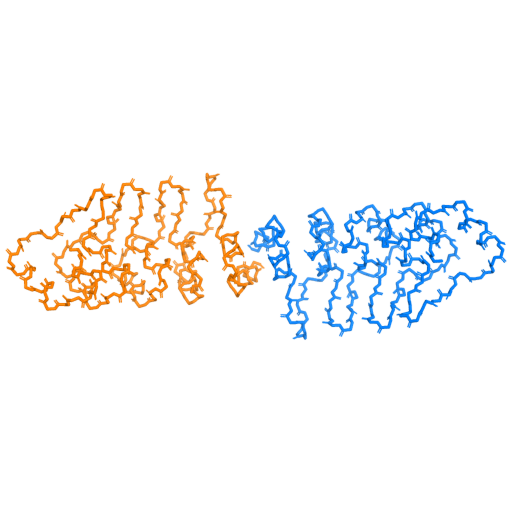ATOM 753 N N . PHE A 1 99 ? -3.141 -12.266 -11.148 1 96.19 99 PHE A N 1
ATOM 754 C CA . PHE A 1 99 ? -2.512 -11.008 -10.75 1 96.19 99 PHE A CA 1
ATOM 755 C C . PHE A 1 99 ? -2.641 -10.789 -9.25 1 96.19 99 PHE A C 1
ATOM 757 O O . PHE A 1 99 ? -1.678 -10.398 -8.586 1 96.19 99 PHE A O 1
ATOM 764 N N . TYR A 1 100 ? -3.746 -11.016 -8.719 1 95.12 100 TYR A N 1
ATOM 765 C CA . TYR A 1 100 ? -3.969 -10.938 -7.277 1 95.12 100 TYR A CA 1
ATOM 766 C C . TYR A 1 100 ? -2.98 -11.82 -6.523 1 95.12 100 TYR A C 1
ATOM 768 O O . TYR A 1 100 ? -2.34 -11.375 -5.57 1 95.12 100 TYR A O 1
ATOM 776 N N . TRP A 1 101 ? -2.895 -12.984 -7.004 1 96.75 101 TRP A N 1
ATOM 777 C CA . TRP A 1 101 ? -2.045 -13.961 -6.332 1 96.75 101 TRP A CA 1
ATOM 778 C C . TRP A 1 101 ? -0.571 -13.586 -6.473 1 96.75 101 TRP A C 1
ATOM 780 O O . TRP A 1 101 ? 0.229 -13.844 -5.57 1 96.75 101 TRP A O 1
ATOM 790 N N . ALA A 1 102 ? -0.214 -13.055 -7.57 1 97.62 102 ALA A N 1
ATOM 791 C CA . ALA A 1 102 ? 1.15 -12.562 -7.734 1 97.62 102 ALA A CA 1
ATOM 792 C C . ALA A 1 102 ? 1.459 -11.461 -6.73 1 97.62 102 ALA A C 1
ATOM 794 O O . ALA A 1 102 ? 2.525 -11.461 -6.109 1 97.62 102 ALA A O 1
ATOM 795 N N . CYS A 1 103 ? 0.484 -10.594 -6.551 1 97.12 103 CYS A N 1
ATOM 796 C CA . CYS A 1 103 ? 0.662 -9.508 -5.598 1 97.12 103 CYS A CA 1
ATOM 797 C C . CYS A 1 103 ? 0.728 -10.039 -4.172 1 97.12 103 CYS A C 1
ATOM 799 O O . CYS A 1 103 ? 1.489 -9.523 -3.348 1 97.12 103 CYS A O 1
ATOM 801 N N . SER A 1 104 ? -0.052 -11 -3.949 1 97.31 104 SER A N 1
ATOM 802 C CA . SER A 1 104 ? -0.037 -11.625 -2.633 1 97.31 104 SER A CA 1
ATOM 803 C C . SER A 1 104 ? 1.288 -12.336 -2.373 1 97.31 104 SER A C 1
ATOM 805 O O . SER A 1 104 ? 1.817 -12.289 -1.262 1 97.31 104 SER A O 1
ATOM 807 N N . GLY A 1 105 ? 1.839 -12.961 -3.334 1 98.12 105 GLY A N 1
ATOM 808 C CA . GLY A 1 105 ? 3.078 -13.711 -3.211 1 98.12 105 GLY A CA 1
ATOM 809 C C . GLY A 1 105 ? 4.301 -12.828 -3.066 1 98.12 105 GLY A C 1
ATOM 810 O O . GLY A 1 105 ? 5.285 -13.211 -2.43 1 98.12 105 GLY A O 1
ATOM 811 N N . GLY A 1 106 ? 4.266 -11.695 -3.887 1 98.31 106 GLY A N 1
ATOM 812 C CA . GLY A 1 106 ? 5.266 -10.688 -3.57 1 98.31 106 GLY A CA 1
ATOM 813 C C . GLY A 1 106 ? 6.465 -10.727 -4.504 1 98.31 106 GLY A C 1
ATOM 814 O O . GLY A 1 106 ? 7.473 -10.062 -4.254 1 98.31 106 GLY A O 1
ATOM 815 N N . ASN A 1 107 ? 6.477 -11.578 -5.5 1 98.5 107 ASN A N 1
ATOM 816 C CA . ASN A 1 107 ? 7.551 -11.547 -6.484 1 98.5 107 ASN A CA 1
ATOM 817 C C . ASN A 1 107 ? 7.324 -10.453 -7.527 1 98.5 107 ASN A C 1
ATOM 819 O O . ASN A 1 107 ? 6.492 -10.602 -8.422 1 98.5 107 ASN A O 1
ATOM 823 N N . ILE A 1 108 ? 8.125 -9.438 -7.434 1 98.12 108 ILE A N 1
ATOM 824 C CA . ILE A 1 108 ? 7.922 -8.234 -8.234 1 98.12 108 ILE A CA 1
ATOM 825 C C . ILE A 1 108 ? 8.133 -8.555 -9.711 1 98.12 108 ILE A C 1
ATOM 827 O O . ILE A 1 108 ? 7.48 -7.973 -10.578 1 98.12 108 ILE A O 1
ATOM 831 N N . ASP A 1 109 ? 8.984 -9.508 -10.031 1 98.44 109 ASP A N 1
ATOM 832 C CA . ASP A 1 109 ? 9.219 -9.883 -11.422 1 98.44 109 ASP A CA 1
ATOM 833 C C . ASP A 1 109 ? 7.98 -10.539 -12.023 1 98.44 109 ASP A C 1
ATOM 835 O O . ASP A 1 109 ? 7.672 -10.328 -13.203 1 98.44 109 ASP A O 1
ATOM 839 N N . ILE A 1 110 ? 7.328 -11.352 -11.25 1 98.5 110 ILE A N 1
ATOM 840 C CA . ILE A 1 110 ? 6.098 -11.969 -11.727 1 98.5 110 ILE A CA 1
ATOM 841 C C . ILE A 1 110 ? 5.031 -10.898 -11.953 1 98.5 110 ILE A C 1
ATOM 843 O O . ILE A 1 110 ? 4.316 -10.93 -12.953 1 98.5 110 ILE A O 1
ATOM 847 N N . VAL A 1 111 ? 4.91 -9.984 -11.016 1 97.44 111 VAL A N 1
ATOM 848 C CA . VAL A 1 111 ? 3.953 -8.891 -11.141 1 97.44 111 VAL A CA 1
ATOM 849 C C . VAL A 1 111 ? 4.234 -8.109 -12.422 1 97.44 111 VAL A C 1
ATOM 851 O O . VAL A 1 111 ? 3.328 -7.863 -13.219 1 97.44 111 VAL A O 1
ATOM 854 N N . ASN A 1 112 ? 5.484 -7.777 -12.688 1 97 112 ASN A N 1
ATOM 855 C CA . ASN A 1 112 ? 5.871 -7.062 -13.898 1 97 112 ASN A CA 1
ATOM 856 C C . ASN A 1 112 ? 5.555 -7.875 -15.148 1 97 112 ASN A C 1
ATOM 858 O O . ASN A 1 112 ? 5.09 -7.324 -16.156 1 97 112 ASN A O 1
ATOM 862 N N . LEU A 1 113 ? 5.863 -9.086 -15.023 1 97.56 113 LEU A N 1
ATOM 863 C CA . LEU A 1 113 ? 5.586 -9.969 -16.156 1 97.56 113 LEU A CA 1
ATOM 864 C C . LEU A 1 113 ? 4.102 -9.945 -16.5 1 97.56 113 LEU A C 1
ATOM 866 O O . LEU A 1 113 ? 3.742 -9.812 -17.688 1 97.56 113 LEU A O 1
ATOM 870 N N . LEU A 1 114 ? 3.244 -10.078 -15.516 1 96.88 114 LEU A N 1
ATOM 871 C CA . LEU A 1 114 ? 1.805 -10.102 -15.75 1 96.88 114 LEU A CA 1
ATOM 872 C C . LEU A 1 114 ? 1.316 -8.758 -16.266 1 96.88 114 LEU A C 1
ATOM 874 O O . LEU A 1 114 ? 0.429 -8.695 -17.125 1 96.88 114 LEU A O 1
ATOM 878 N N . ILE A 1 115 ? 1.861 -7.684 -15.781 1 94.44 115 ILE A N 1
ATOM 879 C CA . ILE A 1 115 ? 1.528 -6.352 -16.281 1 94.44 115 ILE A CA 1
ATOM 880 C C . ILE A 1 115 ? 1.912 -6.238 -17.75 1 94.44 115 ILE A C 1
ATOM 882 O O . ILE A 1 115 ? 1.133 -5.742 -18.562 1 94.44 115 ILE A O 1
ATOM 886 N N . ASP A 1 116 ? 3.121 -6.688 -18.062 1 94.88 116 ASP A N 1
ATOM 887 C CA . ASP A 1 116 ? 3.619 -6.641 -19.438 1 94.88 116 ASP A CA 1
ATOM 888 C C . ASP A 1 116 ? 2.715 -7.434 -20.375 1 94.88 116 ASP A C 1
ATOM 890 O O . ASP A 1 116 ? 2.551 -7.07 -21.531 1 94.88 116 ASP A O 1
ATOM 894 N N . LYS A 1 117 ? 2.107 -8.445 -19.875 1 95.19 117 LYS A N 1
ATOM 895 C CA . LYS A 1 117 ? 1.22 -9.297 -20.656 1 95.19 117 LYS A CA 1
ATOM 896 C C . LYS A 1 117 ? -0.199 -8.734 -20.688 1 95.19 117 LYS A C 1
ATOM 898 O O . LYS A 1 117 ? -1.104 -9.344 -21.266 1 95.19 117 LYS A O 1
ATOM 903 N N . LYS A 1 118 ? -0.432 -7.555 -19.969 1 90.88 118 LYS A N 1
ATOM 904 C CA . LYS A 1 118 ? -1.702 -6.832 -19.938 1 90.88 118 LYS A CA 1
ATOM 905 C C . LYS A 1 118 ? -2.785 -7.668 -19.25 1 90.88 118 LYS A C 1
ATOM 907 O O . LYS A 1 118 ? -3.912 -7.75 -19.75 1 90.88 118 LYS A O 1
ATOM 912 N N . CYS A 1 119 ? -2.303 -8.367 -18.234 1 88.75 119 CYS A N 1
ATOM 913 C CA . CYS A 1 119 ? -3.273 -9.102 -17.422 1 88.75 119 CYS A CA 1
ATOM 914 C C . CYS A 1 119 ? -4.312 -8.148 -16.828 1 88.75 119 CYS A C 1
ATOM 916 O O . CYS A 1 119 ? -4.008 -6.988 -16.562 1 88.75 119 CYS A O 1
ATOM 918 N N . ASP A 1 120 ? -5.535 -8.617 -16.766 1 75.44 120 ASP A N 1
ATOM 919 C CA . ASP A 1 120 ? -6.605 -7.836 -16.156 1 75.44 120 ASP A CA 1
ATOM 920 C C . ASP A 1 120 ? -6.359 -7.617 -14.672 1 75.44 120 ASP A C 1
ATOM 922 O O . ASP A 1 120 ? -6.281 -8.578 -13.906 1 75.44 120 ASP A O 1
ATOM 926 N N . ASN A 1 121 ? -6.18 -6.426 -14.438 1 70.25 121 ASN A N 1
ATOM 927 C CA . ASN A 1 121 ? -5.926 -6.07 -13.039 1 70.25 121 ASN A CA 1
ATOM 928 C C . ASN A 1 121 ? -7.125 -5.367 -12.414 1 70.25 121 ASN A C 1
ATOM 930 O O . ASN A 1 121 ? -6.996 -4.723 -11.375 1 70.25 121 ASN A O 1
ATOM 934 N N . GLN A 1 122 ? -8.234 -5.57 -13.195 1 67.5 122 GLN A N 1
ATOM 935 C CA . GLN A 1 122 ? -9.43 -4.895 -12.711 1 67.5 122 GLN A CA 1
ATOM 936 C C . GLN A 1 122 ? -10.016 -5.617 -11.5 1 67.5 122 GLN A C 1
ATOM 938 O O . GLN A 1 122 ? -9.922 -6.84 -11.391 1 67.5 122 GLN A O 1
ATOM 943 N N . ILE A 1 123 ? -10.344 -4.859 -10.57 1 66.12 123 ILE A N 1
ATOM 944 C CA . ILE A 1 123 ? -10.977 -5.348 -9.344 1 66.12 123 ILE A CA 1
ATOM 945 C C . ILE A 1 123 ? -12.383 -5.84 -9.648 1 66.12 123 ILE A C 1
ATOM 947 O O . ILE A 1 123 ? -13.188 -5.117 -10.234 1 66.12 123 ILE A O 1
ATOM 951 N N . HIS A 1 124 ? -12.469 -7.051 -9.445 1 67.75 124 HIS A N 1
ATOM 952 C CA . HIS A 1 124 ? -13.82 -7.582 -9.57 1 67.75 124 HIS A CA 1
ATOM 953 C C . HIS A 1 124 ? -14.664 -7.219 -8.352 1 67.75 124 HIS A C 1
ATOM 955 O O . HIS A 1 124 ? -14.148 -7.098 -7.246 1 67.75 124 HIS A O 1
ATOM 961 N N . LYS A 1 125 ? -15.844 -6.809 -8.562 1 64.19 125 LYS A N 1
ATOM 962 C CA . LYS A 1 125 ? -16.812 -6.211 -7.656 1 64.19 125 LYS A CA 1
ATOM 963 C C . LYS A 1 125 ? -16.938 -7.027 -6.375 1 64.19 125 LYS A C 1
ATOM 965 O O . LYS A 1 125 ? -17.234 -6.48 -5.309 1 64.19 125 LYS A O 1
ATOM 970 N N . HIS A 1 126 ? -16.578 -8.273 -6.441 1 76.12 126 HIS A N 1
ATOM 971 C CA . HIS A 1 126 ? -16.891 -9.078 -5.27 1 76.12 126 HIS A CA 1
ATOM 972 C C . HIS A 1 126 ? -15.641 -9.391 -4.457 1 76.12 126 HIS A C 1
ATOM 974 O O . HIS A 1 126 ? -15.711 -10.086 -3.445 1 76.12 126 HIS A O 1
ATOM 980 N N . VAL A 1 127 ? -14.609 -8.766 -4.898 1 79.44 127 VAL A N 1
ATOM 981 C CA . VAL A 1 127 ? -13.391 -9.086 -4.16 1 79.44 127 VAL A CA 1
ATOM 982 C C . VAL A 1 127 ? -13.25 -8.141 -2.965 1 79.44 127 VAL A C 1
ATOM 984 O O . VAL A 1 127 ? -13.398 -6.926 -3.105 1 79.44 127 VAL A O 1
ATOM 987 N N . LYS A 1 128 ? -13.07 -8.664 -1.793 1 82.5 128 LYS A N 1
ATOM 988 C CA . LYS A 1 128 ? -12.953 -7.895 -0.557 1 82.5 128 LYS A CA 1
ATOM 989 C C . LYS A 1 128 ? -11.633 -7.137 -0.499 1 82.5 128 LYS A C 1
ATOM 991 O O . LYS A 1 128 ? -11.578 -6.004 -0.016 1 82.5 128 LYS A O 1
ATOM 996 N N . LYS A 1 129 ? -10.609 -7.848 -1.049 1 91.75 129 LYS A N 1
ATOM 997 C CA . LYS A 1 129 ? -9.281 -7.254 -1.04 1 91.75 129 LYS A CA 1
ATOM 998 C C . LYS A 1 129 ? -8.734 -7.098 -2.459 1 91.75 129 LYS A C 1
ATOM 1000 O O . LYS A 1 129 ? -8.758 -8.047 -3.242 1 91.75 129 LYS A O 1
ATOM 1005 N N . THR A 1 130 ? -8.32 -5.93 -2.715 1 92.56 130 THR A N 1
ATOM 1006 C CA . THR A 1 130 ? -7.703 -5.676 -4.012 1 92.56 130 THR A CA 1
ATOM 1007 C C . THR A 1 130 ? -6.254 -6.156 -4.023 1 92.56 130 THR A C 1
ATOM 1009 O O . THR A 1 130 ? -5.676 -6.426 -2.967 1 92.56 130 THR A O 1
ATOM 1012 N N . PRO A 1 131 ? -5.672 -6.285 -5.215 1 94.25 131 PRO A N 1
ATOM 1013 C CA . PRO A 1 131 ? -4.273 -6.707 -5.305 1 94.25 131 PRO A CA 1
ATOM 1014 C C . PRO A 1 131 ? -3.332 -5.801 -4.516 1 94.25 131 PRO A C 1
ATOM 1016 O O . PRO A 1 131 ? -2.447 -6.28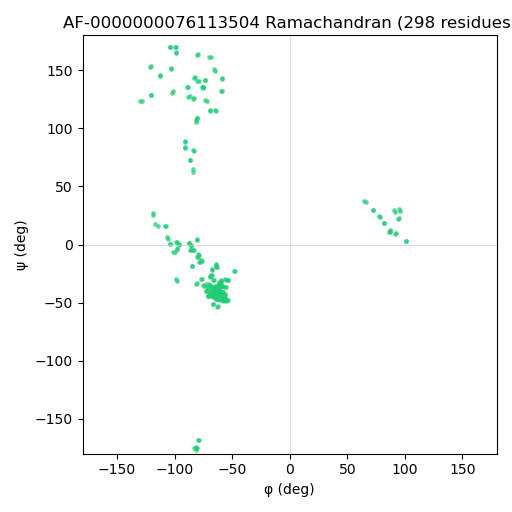9 -3.809 1 94.25 131 PRO A O 1
ATOM 1019 N N . VAL A 1 132 ? -3.621 -4.566 -4.516 1 94.75 132 VAL A N 1
ATOM 1020 C CA . VAL A 1 132 ? -2.725 -3.66 -3.809 1 94.75 132 VAL A CA 1
ATOM 1021 C C . VAL A 1 132 ? -2.934 -3.795 -2.303 1 94.75 132 VAL A C 1
ATOM 1023 O O . VAL A 1 132 ? -1.982 -3.691 -1.524 1 94.75 132 VAL A O 1
ATOM 1026 N N . MET A 1 133 ? -4.066 -4.016 -1.868 1 95.31 133 MET A N 1
ATOM 1027 C CA . MET A 1 133 ? -4.367 -4.176 -0.448 1 95.31 133 MET A CA 1
ATOM 1028 C C . MET A 1 133 ? -3.66 -5.402 0.122 1 95.31 133 MET A C 1
ATOM 1030 O O . MET A 1 133 ? -3.074 -5.336 1.204 1 95.31 133 MET A O 1
ATOM 1034 N N . VAL A 1 134 ? -3.713 -6.48 -0.67 1 95.81 134 VAL A N 1
ATOM 1035 C CA . VAL A 1 134 ? -3.08 -7.699 -0.177 1 95.81 134 VAL A CA 1
ATOM 1036 C C . VAL A 1 134 ? -1.562 -7.543 -0.2 1 95.81 134 VAL A C 1
ATOM 1038 O O . VAL A 1 134 ? -0.867 -8.031 0.694 1 95.81 134 VAL A O 1
ATOM 1041 N N . ALA A 1 135 ? -1.035 -6.945 -1.207 1 97.06 135 ALA A N 1
ATOM 1042 C CA . ALA A 1 135 ? 0.396 -6.656 -1.242 1 97.06 135 ALA A CA 1
ATOM 1043 C C . ALA A 1 135 ? 0.819 -5.832 -0.027 1 97.06 135 ALA A C 1
ATOM 1045 O O . ALA A 1 135 ? 1.867 -6.094 0.57 1 97.06 135 ALA A O 1
ATOM 1046 N N . CYS A 1 136 ? 0.003 -4.852 0.297 1 97.75 136 CYS A N 1
ATOM 1047 C CA . CYS A 1 136 ? 0.277 -4.004 1.451 1 97.75 136 CYS A CA 1
ATOM 1048 C C . CYS A 1 136 ? 0.227 -4.809 2.744 1 97.75 136 CYS A C 1
ATOM 1050 O O . CYS A 1 136 ? 1.143 -4.73 3.564 1 97.75 136 CYS A O 1
ATOM 1052 N N . GLU A 1 137 ? -0.737 -5.551 2.846 1 97.12 137 GLU A N 1
ATOM 1053 C CA . GLU A 1 137 ? -0.917 -6.352 4.051 1 97.12 137 GLU A CA 1
ATOM 1054 C C . GLU A 1 137 ? 0.235 -7.336 4.234 1 97.12 137 GLU A C 1
ATOM 1056 O O . GLU A 1 137 ? 0.652 -7.609 5.363 1 97.12 137 GLU A O 1
ATOM 1061 N N . ASN A 1 138 ? 0.715 -7.867 3.146 1 97.88 138 ASN A N 1
ATOM 1062 C CA . ASN A 1 138 ? 1.78 -8.859 3.205 1 97.88 138 ASN A CA 1
ATOM 1063 C C . ASN A 1 138 ? 3.158 -8.211 3.215 1 97.88 138 ASN A C 1
ATOM 1065 O O . ASN A 1 138 ? 4.18 -8.898 3.172 1 97.88 138 ASN A O 1
ATOM 1069 N N . GLY A 1 139 ? 3.219 -6.871 3.199 1 97.19 139 GLY A N 1
ATOM 1070 C CA . GLY A 1 139 ? 4.465 -6.141 3.379 1 97.19 139 GLY A CA 1
ATOM 1071 C C . GLY A 1 139 ? 5.285 -6.039 2.105 1 97.19 139 GLY A C 1
ATOM 1072 O O . GLY A 1 139 ? 6.496 -5.812 2.158 1 97.19 139 GLY A O 1
ATOM 1073 N N . HIS A 1 140 ? 4.695 -6.238 0.995 1 97.69 140 HIS A N 1
ATOM 1074 C CA . HIS A 1 140 ? 5.406 -6.156 -0.275 1 97.69 140 HIS A CA 1
ATOM 1075 C C . HIS A 1 140 ? 5.441 -4.723 -0.793 1 97.69 140 HIS A C 1
ATOM 1077 O O . HIS A 1 140 ? 4.848 -4.418 -1.828 1 97.69 140 HIS A O 1
ATOM 1083 N N . LEU A 1 141 ? 6.207 -3.836 -0.219 1 97 141 LEU A N 1
ATOM 1084 C CA . LEU A 1 141 ? 6.219 -2.396 -0.45 1 97 141 LEU A CA 1
ATOM 1085 C C . LEU A 1 141 ? 6.672 -2.076 -1.87 1 97 141 LEU A C 1
ATOM 1087 O O . LEU A 1 141 ? 6.109 -1.191 -2.521 1 97 141 LEU A O 1
ATOM 1091 N N . PRO A 1 142 ? 7.688 -2.801 -2.387 1 95.94 142 PRO A N 1
ATOM 1092 C CA . PRO A 1 142 ? 8.07 -2.492 -3.766 1 95.94 142 PRO A CA 1
ATOM 1093 C C . PRO A 1 142 ? 6.914 -2.676 -4.75 1 95.94 142 PRO A C 1
ATOM 1095 O O . PRO A 1 142 ? 6.801 -1.924 -5.723 1 95.94 142 PRO A O 1
ATOM 1098 N N . ILE A 1 143 ? 6.07 -3.662 -4.512 1 96.94 143 ILE A N 1
ATOM 1099 C CA . ILE A 1 143 ? 4.934 -3.904 -5.387 1 96.94 143 ILE A CA 1
ATOM 1100 C C . ILE A 1 143 ? 3.896 -2.797 -5.207 1 96.94 143 ILE A C 1
ATOM 1102 O O . ILE A 1 143 ? 3.332 -2.303 -6.184 1 96.94 143 ILE A O 1
ATOM 1106 N N . VAL A 1 144 ? 3.652 -2.465 -3.957 1 96.19 144 VAL A N 1
ATOM 1107 C CA . VAL A 1 144 ? 2.723 -1.375 -3.678 1 96.19 144 VAL A CA 1
ATOM 1108 C C . VAL A 1 144 ? 3.182 -0.108 -4.395 1 96.19 144 VAL A C 1
ATOM 1110 O O . VAL A 1 144 ? 2.381 0.569 -5.047 1 96.19 144 VAL A O 1
ATOM 1113 N N . GLN A 1 145 ? 4.43 0.197 -4.258 1 94.12 145 GLN A N 1
ATOM 1114 C CA . GLN A 1 145 ? 5.008 1.362 -4.918 1 94.12 145 GLN A CA 1
ATOM 1115 C C . GLN A 1 145 ? 4.859 1.263 -6.434 1 94.12 145 GLN A C 1
ATOM 1117 O O . GLN A 1 145 ? 4.504 2.24 -7.098 1 94.12 145 GLN A O 1
ATOM 1122 N N . LEU A 1 146 ? 5.16 0.131 -6.945 1 93.81 146 LEU A N 1
ATOM 1123 C CA . LEU A 1 146 ? 5.062 -0.113 -8.383 1 93.81 146 LEU A CA 1
ATOM 1124 C C . LEU A 1 146 ? 3.652 0.165 -8.883 1 93.81 146 LEU A C 1
ATOM 1126 O O . LEU A 1 146 ? 3.473 0.827 -9.906 1 93.81 146 LEU A O 1
ATOM 1130 N N . LEU A 1 147 ? 2.678 -0.32 -8.18 1 92.94 147 LEU A N 1
ATOM 1131 C CA . LEU A 1 147 ? 1.285 -0.209 -8.602 1 92.94 147 LEU A CA 1
ATOM 1132 C C . LEU A 1 147 ? 0.806 1.237 -8.523 1 92.94 147 LEU A C 1
ATOM 1134 O O . LEU A 1 147 ? -0.116 1.63 -9.234 1 92.94 147 LEU A O 1
ATOM 1138 N N . THR A 1 148 ? 1.376 2.02 -7.648 1 89.69 148 THR A N 1
ATOM 1139 C CA . THR A 1 148 ? 0.992 3.416 -7.484 1 89.69 148 THR A CA 1
ATOM 1140 C C . THR A 1 148 ? 1.649 4.289 -8.555 1 89.69 148 THR A C 1
ATOM 1142 O O . THR A 1 148 ? 1.112 5.332 -8.922 1 89.69 148 THR A O 1
ATOM 1145 N N . GLU A 1 149 ? 2.842 4.027 -9.039 1 83.12 149 GLU A N 1
ATOM 1146 C CA . GLU A 1 149 ? 3.596 4.82 -10.008 1 83.12 149 GLU A CA 1
ATOM 1147 C C . GLU A 1 149 ? 3.066 4.609 -11.422 1 83.12 149 GLU A C 1
ATOM 1149 O O . GLU A 1 149 ? 3.273 5.449 -12.297 1 83.12 149 GLU A O 1
ATOM 1154 N N . ARG A 1 150 ? 2.58 3.604 -11.734 1 64.44 150 ARG A N 1
ATOM 1155 C CA . ARG A 1 150 ? 2.156 3.334 -13.102 1 64.44 150 ARG A CA 1
ATOM 1156 C C . ARG A 1 150 ? 0.801 3.973 -13.398 1 64.44 150 ARG A C 1
ATOM 1158 O O . ARG A 1 150 ? 0.34 3.971 -14.539 1 64.44 150 ARG A O 1
ATOM 1165 N N . CYS A 1 151 ? 0.28 4.73 -12.43 1 46.03 151 CYS A N 1
ATOM 1166 C CA . CYS A 1 151 ? -0.897 5.504 -12.805 1 46.03 151 CYS A CA 1
ATOM 1167 C C . CYS A 1 151 ? -0.574 6.992 -12.867 1 46.03 151 CYS A C 1
ATOM 1169 O O . CYS A 1 151 ? 0.296 7.477 -12.141 1 46.03 151 CYS A O 1
ATOM 1171 N N . MET B 1 1 ? 2.527 27.984 24.875 1 91.75 1 MET B N 1
ATOM 1172 C CA . MET B 1 1 ? 2.602 26.797 24.047 1 91.75 1 MET B CA 1
ATOM 1173 C C . MET B 1 1 ? 1.731 25.672 24.609 1 91.75 1 MET B C 1
ATOM 1175 O O . MET B 1 1 ? 0.903 25.109 23.891 1 91.75 1 MET B O 1
ATOM 1179 N N . GLU B 1 2 ? 1.811 25.391 25.875 1 93.12 2 GLU B N 1
ATOM 1180 C CA . GLU B 1 2 ? 0.992 24.359 2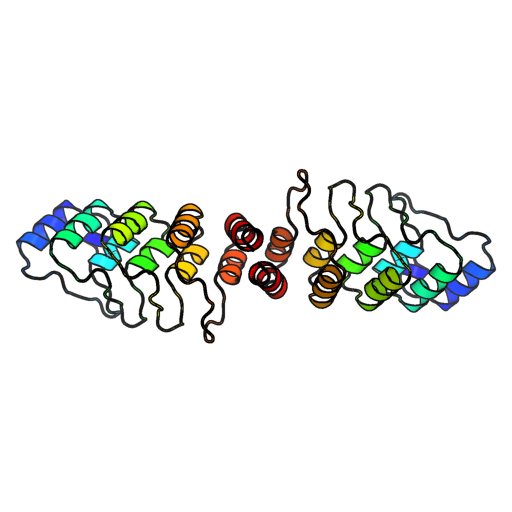6.5 1 93.12 2 GLU B CA 1
ATOM 1181 C C . GLU B 1 2 ? -0.494 24.688 26.391 1 93.12 2 GLU B C 1
ATOM 1183 O O . GLU B 1 2 ? -1.309 23.812 26.078 1 93.12 2 GLU B O 1
ATOM 1188 N N . ALA B 1 3 ? -0.769 25.938 26.656 1 95.19 3 ALA B N 1
ATOM 1189 C CA . ALA B 1 3 ? -2.16 26.375 26.562 1 95.19 3 ALA B CA 1
ATOM 1190 C C . ALA B 1 3 ? -2.688 26.188 25.141 1 95.19 3 ALA B C 1
ATOM 1192 O O . ALA B 1 3 ? -3.848 25.828 24.938 1 95.19 3 ALA B O 1
ATOM 1193 N N . CYS B 1 4 ? -1.88 26.453 24.125 1 96 4 CYS B N 1
ATOM 1194 C CA . CYS B 1 4 ? -2.262 26.297 22.734 1 96 4 CYS B CA 1
ATOM 1195 C C . CYS B 1 4 ? -2.465 24.828 22.391 1 96 4 CYS B C 1
ATOM 1197 O O . CYS B 1 4 ? -3.436 24.469 21.719 1 96 4 CYS B O 1
ATOM 1199 N N . PHE B 1 5 ? -1.57 24.016 22.875 1 97.12 5 PHE B N 1
ATOM 1200 C CA . PHE B 1 5 ? -1.654 22.578 22.625 1 97.12 5 PHE B CA 1
ATOM 1201 C C . PHE B 1 5 ? -2.889 21.984 23.281 1 97.12 5 PHE B C 1
ATOM 1203 O O . PHE B 1 5 ? -3.623 21.203 22.672 1 97.12 5 PHE B O 1
ATOM 1210 N N . LYS B 1 6 ? -3.189 22.406 24.469 1 97.88 6 LYS B N 1
ATOM 1211 C CA . LYS B 1 6 ? -4.266 21.844 25.266 1 97.88 6 LYS B CA 1
ATOM 1212 C C . LYS B 1 6 ? -5.609 22.469 24.922 1 97.88 6 LYS B C 1
ATOM 1214 O O . LYS B 1 6 ? -6.66 21.969 25.328 1 97.88 6 LYS B O 1
ATOM 1219 N N . GLY B 1 7 ? -5.555 23.578 24.312 1 97.81 7 GLY B N 1
ATOM 1220 C CA . GLY B 1 7 ? -6.793 24.188 23.844 1 97.81 7 GLY B CA 1
ATOM 1221 C C . GLY B 1 7 ? -7.418 25.125 24.844 1 97.81 7 GLY B C 1
ATOM 1222 O O . GLY B 1 7 ? -8.641 25.234 24.922 1 97.81 7 GLY B O 1
ATOM 1223 N N . HIS B 1 8 ? -6.637 25.734 25.656 1 97.62 8 HIS B N 1
ATOM 1224 C CA . HIS B 1 8 ? -7.141 26.719 26.609 1 97.62 8 HIS B CA 1
ATOM 1225 C C . HIS B 1 8 ? -7.281 28.094 25.969 1 97.62 8 HIS B C 1
ATOM 1227 O O . HIS B 1 8 ? -6.453 28.969 26.203 1 97.62 8 HIS B O 1
ATOM 1233 N N . LEU B 1 9 ? -8.297 28.25 25.312 1 97.44 9 LEU B N 1
ATOM 1234 C CA . LEU B 1 9 ? -8.531 29.422 24.484 1 97.44 9 LEU B CA 1
ATOM 1235 C C . LEU B 1 9 ? -8.477 30.703 25.312 1 97.44 9 LEU B C 1
ATOM 1237 O O . LEU B 1 9 ? -7.844 31.688 24.906 1 97.44 9 LEU B O 1
ATOM 1241 N N . SER B 1 10 ? -9.133 30.688 26.453 1 96.88 10 SER B N 1
ATOM 1242 C CA . SER B 1 10 ? -9.203 31.891 27.297 1 96.88 10 SER B CA 1
ATOM 1243 C C . SER B 1 10 ? -7.816 32.312 27.75 1 96.88 10 SER B C 1
ATOM 1245 O O . SER B 1 10 ? -7.52 33.5 27.797 1 96.88 10 SER B O 1
ATOM 1247 N N . ILE B 1 11 ? -7.035 31.406 28.062 1 95.88 11 ILE B N 1
ATOM 1248 C CA . ILE B 1 11 ? -5.672 31.688 28.5 1 95.88 11 ILE B CA 1
ATOM 1249 C C . ILE B 1 11 ? -4.867 32.25 27.328 1 95.88 11 ILE B C 1
ATOM 1251 O O . ILE B 1 11 ? -4.121 33.219 27.484 1 95.88 11 ILE B O 1
ATOM 1255 N N . VAL B 1 12 ? -5 31.656 26.156 1 95.44 12 VAL B N 1
ATOM 1256 C CA . VAL B 1 12 ? -4.285 32.125 24.984 1 95.44 12 VAL B CA 1
ATOM 1257 C C . VAL B 1 12 ? -4.691 33.562 24.656 1 95.44 12 VAL B C 1
ATOM 1259 O O . VAL B 1 12 ? -3.84 34.406 24.375 1 95.44 12 VAL B O 1
ATOM 1262 N N . GLN B 1 13 ? -6 33.844 24.766 1 94.69 13 GLN B N 1
ATOM 1263 C CA . GLN B 1 13 ? -6.504 35.188 24.516 1 94.69 13 GLN B CA 1
ATOM 1264 C C . GLN B 1 13 ? -5.875 36.188 25.469 1 94.69 13 GLN B C 1
ATOM 1266 O O . GLN B 1 13 ? -5.457 37.281 25.062 1 94.69 13 GLN B O 1
ATOM 1271 N N . LEU B 1 14 ? -5.828 35.844 26.672 1 93.12 14 LEU B N 1
ATOM 1272 C CA . LEU B 1 14 ? -5.238 36.719 27.688 1 93.12 14 LEU B CA 1
ATOM 1273 C C . LEU B 1 14 ? -3.764 36.969 27.391 1 93.12 14 LEU B C 1
ATOM 1275 O O . LEU B 1 14 ? -3.295 38.125 27.5 1 93.12 14 LEU B O 1
ATOM 1279 N N . LEU B 1 15 ? -3.109 35.969 27 1 90.94 15 LEU B N 1
ATOM 1280 C CA . LEU B 1 15 ? -1.683 36.062 26.719 1 90.94 15 LEU B CA 1
ATOM 1281 C C . LEU B 1 15 ? -1.432 36.938 25.5 1 90.94 15 LEU B C 1
ATOM 1283 O O . LEU B 1 15 ? -0.492 37.75 25.5 1 90.94 15 LEU B O 1
ATOM 1287 N N . ILE B 1 16 ? -2.215 36.844 24.516 1 90 16 ILE B N 1
ATOM 1288 C CA . ILE B 1 16 ? -2.076 37.625 23.297 1 90 16 ILE B CA 1
ATOM 1289 C C . ILE B 1 16 ? -2.283 39.125 23.625 1 90 16 ILE B C 1
ATOM 1291 O O . ILE B 1 16 ? -1.623 40 23.047 1 90 16 ILE B O 1
ATOM 1295 N N . GLU B 1 17 ? -3.148 39.375 24.516 1 88.38 17 GLU B N 1
ATOM 1296 C CA . GLU B 1 17 ? -3.434 40.75 24.906 1 88.38 17 GLU B CA 1
ATOM 1297 C C . GLU B 1 17 ? -2.25 41.375 25.641 1 88.38 17 GLU B C 1
ATOM 1299 O O . GLU B 1 17 ? -2.045 42.594 25.594 1 88.38 17 GLU B O 1
ATOM 1304 N N . LYS B 1 18 ? -1.513 40.531 26.234 1 86.94 18 LYS B N 1
ATOM 1305 C CA . LYS B 1 18 ? -0.453 41.031 27.109 1 86.94 18 LYS B CA 1
ATOM 1306 C C . LYS B 1 18 ? 0.893 41.031 26.391 1 86.94 18 LYS B C 1
ATOM 1308 O O . LYS B 1 18 ? 1.829 41.719 26.828 1 86.94 18 LYS B O 1
ATOM 1313 N N . ILE B 1 19 ? 0.946 40.156 25.562 1 77.31 19 ILE B N 1
ATOM 1314 C CA . ILE B 1 19 ? 2.242 40 24.906 1 77.31 19 ILE B CA 1
ATOM 1315 C C . ILE B 1 19 ? 2.188 40.625 23.516 1 77.31 19 ILE B C 1
ATOM 1317 O O . ILE B 1 19 ? 1.152 40.594 22.844 1 77.31 19 ILE B O 1
ATOM 1321 N N . ASP B 1 20 ? 3.182 41.469 23.188 1 65.5 20 ASP B N 1
ATOM 1322 C CA . ASP B 1 20 ? 3.207 42.156 21.891 1 65.5 20 ASP B CA 1
ATOM 1323 C C . ASP B 1 20 ? 3.307 41.156 20.75 1 65.5 20 ASP B C 1
ATOM 1325 O O . ASP B 1 20 ? 2.596 41.281 19.75 1 65.5 20 ASP B O 1
ATOM 1329 N N . LYS B 1 21 ? 4.371 40.156 20.766 1 67.19 21 LYS B N 1
ATOM 1330 C CA . LYS B 1 21 ? 4.539 39.25 19.641 1 67.19 21 LYS B CA 1
ATOM 1331 C C . LYS B 1 21 ? 4.625 37.812 20.125 1 67.19 21 LYS B C 1
ATOM 1333 O O . LYS B 1 21 ? 5.402 37.5 21.031 1 67.19 21 LYS B O 1
ATOM 1338 N N . ILE B 1 22 ? 3.73 37.062 19.578 1 70.31 22 ILE B N 1
ATOM 1339 C CA . ILE B 1 22 ? 3.703 35.656 19.906 1 70.31 22 ILE B CA 1
ATOM 1340 C C . ILE B 1 22 ? 4.688 34.906 19.031 1 70.31 22 ILE B C 1
ATOM 1342 O O . ILE B 1 22 ? 4.297 34.312 18.016 1 70.31 22 ILE B O 1
ATOM 1346 N N . ASN B 1 23 ? 5.875 35.156 19.156 1 72.12 23 ASN B N 1
ATOM 1347 C CA . ASN B 1 23 ? 6.855 34.562 18.25 1 72.12 23 ASN B CA 1
ATOM 1348 C C . ASN B 1 23 ? 7.832 33.656 18.984 1 72.12 23 ASN B C 1
ATOM 1350 O O . ASN B 1 23 ? 8.898 33.344 18.469 1 72.12 23 ASN B O 1
ATOM 1354 N N . PHE B 1 24 ? 7.488 33.312 20.047 1 83.81 24 PHE B N 1
ATOM 1355 C CA . PHE B 1 24 ? 8.398 32.469 20.797 1 83.81 24 PHE B CA 1
ATOM 1356 C C . PHE B 1 24 ? 8.406 31.047 20.219 1 83.81 24 PHE B C 1
ATOM 1358 O O . PHE B 1 24 ? 7.391 30.562 19.719 1 83.81 24 PHE B O 1
ATOM 1365 N N . THR B 1 25 ? 9.648 30.5 20.234 1 91.38 25 THR B N 1
ATOM 1366 C CA . THR B 1 25 ? 9.797 29.109 19.797 1 91.38 25 THR B CA 1
ATOM 1367 C C . THR B 1 25 ? 10.398 28.25 20.906 1 91.38 25 THR B C 1
ATOM 1369 O O . THR B 1 25 ? 11.055 28.781 21.812 1 91.38 25 THR B O 1
ATOM 1372 N N . ASP B 1 26 ? 10.062 27.016 20.828 1 93.62 26 ASP B N 1
ATOM 1373 C CA . ASP B 1 26 ? 10.734 26.078 21.719 1 93.62 26 ASP B CA 1
ATOM 1374 C C . ASP B 1 26 ? 12.102 25.672 21.172 1 93.62 26 ASP B C 1
ATOM 1376 O O . ASP B 1 26 ? 12.594 26.281 20.203 1 93.62 26 ASP B O 1
ATOM 1380 N N . HIS B 1 27 ? 12.742 24.797 21.859 1 94.5 27 HIS B N 1
ATOM 1381 C CA . HIS B 1 27 ? 14.109 24.438 21.5 1 94.5 27 HIS B CA 1
ATOM 1382 C C . HIS B 1 27 ? 14.172 23.781 20.141 1 94.5 27 HIS B C 1
ATOM 1384 O O . HIS B 1 27 ? 15.234 23.719 19.516 1 94.5 27 HIS B O 1
ATOM 1390 N N . GLU B 1 28 ? 13.031 23.312 19.625 1 95.62 28 GLU B N 1
ATOM 1391 C CA . GLU B 1 28 ? 12.992 22.688 18.297 1 95.62 28 GLU B CA 1
ATOM 1392 C C . GLU B 1 28 ? 12.539 23.688 17.234 1 95.62 28 GLU B C 1
ATOM 1394 O O . GLU B 1 28 ? 12.43 23.344 16.062 1 95.62 28 GLU B O 1
ATOM 1399 N N . GLY B 1 29 ? 12.18 24.922 17.656 1 95.44 29 GLY B N 1
ATOM 1400 C CA . GLY B 1 29 ? 11.758 25.938 16.719 1 95.44 29 GLY B CA 1
ATOM 1401 C C . GLY B 1 29 ? 10.258 25.969 16.484 1 95.44 29 GLY B C 1
ATOM 1402 O O . GLY B 1 29 ? 9.766 26.672 15.609 1 95.44 29 GLY B O 1
ATOM 1403 N N . ASN B 1 30 ? 9.562 25.172 17.344 1 95.75 30 ASN B N 1
ATOM 1404 C CA . ASN B 1 30 ? 8.109 25.188 17.219 1 95.75 30 ASN B CA 1
ATOM 1405 C C . ASN B 1 30 ? 7.496 26.422 17.875 1 95.75 30 ASN B C 1
ATOM 1407 O O . ASN B 1 30 ? 7.945 26.859 18.953 1 95.75 30 ASN B O 1
ATOM 1411 N N . THR B 1 31 ? 6.52 26.938 17.234 1 94.94 31 THR B N 1
ATOM 1412 C CA . THR B 1 31 ? 5.785 28.094 17.75 1 94.94 31 THR B CA 1
ATOM 1413 C C . THR B 1 31 ? 4.484 27.656 18.422 1 94.94 31 THR B C 1
ATOM 1415 O O . THR B 1 31 ? 4.082 26.484 18.297 1 94.94 31 THR B O 1
ATOM 1418 N N . SER B 1 32 ? 3.922 28.578 19.172 1 94.94 32 SER B N 1
ATOM 1419 C CA . SER B 1 32 ? 2.609 28.328 19.766 1 94.94 32 SER B CA 1
ATOM 1420 C C . SER B 1 32 ? 1.585 27.969 18.688 1 94.94 32 SER B C 1
ATOM 1422 O O . SER B 1 32 ? 0.688 27.156 18.922 1 94.94 32 SER B O 1
ATOM 1424 N N . PHE B 1 33 ? 1.772 28.5 17.531 1 96.62 33 PHE B N 1
ATOM 1425 C CA . PHE B 1 33 ? 0.875 28.219 16.422 1 96.62 33 PHE B CA 1
ATOM 1426 C C . PHE B 1 33 ? 0.937 26.75 16.031 1 96.62 33 PHE B C 1
ATOM 1428 O O . PHE B 1 33 ? -0.098 26.094 15.906 1 96.62 33 PHE B O 1
ATOM 1435 N N . VAL B 1 34 ? 2.117 26.219 15.906 1 97.81 34 VAL B N 1
ATOM 1436 C CA . VAL B 1 34 ? 2.311 24.828 15.539 1 97.81 34 VAL B CA 1
ATOM 1437 C C . VAL B 1 34 ? 1.672 23.922 16.594 1 97.81 34 VAL B C 1
ATOM 1439 O O . VAL B 1 34 ? 0.978 22.953 16.25 1 97.81 34 VAL B O 1
ATOM 1442 N N . TRP B 1 35 ? 1.845 24.281 17.797 1 97.38 35 TRP B N 1
ATOM 1443 C CA . TRP B 1 35 ? 1.289 23.469 18.875 1 97.38 35 TRP B CA 1
ATOM 1444 C C . TRP B 1 35 ? -0.235 23.484 18.828 1 97.38 35 TRP B C 1
ATOM 1446 O O . TRP B 1 35 ? -0.88 22.484 19.172 1 97.38 35 TRP B O 1
ATOM 1456 N N . SER B 1 36 ? -0.806 24.625 18.547 1 97.69 36 SER B N 1
ATOM 1457 C CA . SER B 1 36 ? -2.26 24.672 18.422 1 97.69 36 SER B CA 1
ATOM 1458 C C . SER B 1 36 ? -2.748 23.766 17.297 1 97.69 36 SER B C 1
ATOM 1460 O O . SER B 1 36 ? -3.803 23.141 17.406 1 97.69 36 SER B O 1
ATOM 1462 N N . CYS B 1 37 ? -1.959 23.656 16.234 1 98.31 37 CYS B N 1
ATOM 1463 C CA . CYS B 1 37 ? -2.299 22.781 15.117 1 98.31 37 CYS B CA 1
ATOM 1464 C C . CYS B 1 37 ? -2.17 21.312 15.516 1 98.31 37 CYS B C 1
ATOM 1466 O O . CYS B 1 37 ? -3.035 20.5 15.195 1 98.31 37 CYS B O 1
ATOM 1468 N N . ILE B 1 38 ? -1.113 21.031 16.188 1 97.88 38 ILE B N 1
ATOM 1469 C CA . ILE B 1 38 ? -0.898 19.672 16.672 1 97.88 38 ILE B CA 1
ATOM 1470 C C . ILE B 1 38 ? -2.062 19.25 17.562 1 97.88 38 ILE B C 1
ATOM 1472 O O . ILE B 1 38 ? -2.562 18.125 17.453 1 97.88 38 ILE B O 1
ATOM 1476 N N . GLY B 1 39 ? -2.516 20.125 18.359 1 98.12 39 GLY B N 1
ATOM 1477 C CA . GLY B 1 39 ? -3.59 19.844 19.297 1 98.12 39 GLY B CA 1
ATOM 1478 C C . GLY B 1 39 ? -4.961 19.828 18.656 1 98.12 39 GLY B C 1
ATOM 1479 O O . GLY B 1 39 ? -5.926 19.344 19.25 1 98.12 39 GLY B O 1
ATOM 1480 N N . GLY B 1 40 ? -5.055 20.344 17.484 1 98.38 40 GLY B N 1
ATOM 1481 C CA . GLY B 1 40 ? -6.328 20.375 16.781 1 98.38 40 GLY B CA 1
ATOM 1482 C C . GLY B 1 40 ? -7.262 21.453 17.281 1 98.38 40 GLY B C 1
ATOM 1483 O O . GLY B 1 40 ? -8.484 21.312 17.203 1 98.38 40 GLY B O 1
ATOM 1484 N N . ASN B 1 41 ? -6.762 22.453 17.844 1 98.5 41 ASN B N 1
ATOM 1485 C CA . ASN B 1 41 ? -7.578 23.516 18.438 1 98.5 41 ASN B CA 1
ATOM 1486 C C . ASN B 1 41 ? -7.875 24.625 17.438 1 98.5 41 ASN B C 1
ATOM 1488 O O . ASN B 1 41 ? -7.227 25.672 17.438 1 98.5 41 ASN B O 1
ATOM 1492 N N . ILE B 1 42 ? -8.867 24.469 16.75 1 98.44 42 ILE B N 1
ATOM 1493 C CA . ILE B 1 42 ? -9.195 25.266 15.586 1 98.44 42 ILE B CA 1
ATOM 1494 C C . ILE B 1 42 ? -9.453 26.719 16.016 1 98.44 42 ILE B C 1
ATOM 1496 O O . ILE B 1 42 ? -9.086 27.656 15.297 1 98.44 42 ILE B O 1
ATOM 1500 N N . ALA B 1 43 ? -10.078 26.891 17.141 1 98.12 43 ALA B N 1
ATOM 1501 C CA . ALA B 1 43 ? -10.352 28.25 17.609 1 98.12 43 ALA B CA 1
ATOM 1502 C C . ALA B 1 43 ? -9.062 29.016 17.875 1 98.12 43 ALA B C 1
ATOM 1504 O O . ALA B 1 43 ? -8.938 30.188 17.531 1 98.12 43 ALA B O 1
ATOM 1505 N N . ILE B 1 44 ? -8.148 28.344 18.484 1 97.69 44 ILE B N 1
ATOM 1506 C CA . ILE B 1 44 ? -6.863 28.969 18.797 1 97.69 44 ILE B CA 1
ATOM 1507 C C . ILE B 1 44 ? -6.086 29.219 17.5 1 97.69 44 ILE B C 1
ATOM 1509 O O . ILE B 1 44 ? -5.465 30.266 17.328 1 97.69 44 ILE B O 1
ATOM 1513 N N . VAL B 1 45 ? -6.102 28.25 16.594 1 98 45 VAL B N 1
ATOM 1514 C CA . VAL B 1 45 ? -5.445 28.391 15.297 1 98 45 VAL B CA 1
ATOM 1515 C C . VAL B 1 45 ? -5.977 29.625 14.578 1 98 45 VAL B C 1
ATOM 1517 O O . VAL B 1 45 ? -5.195 30.469 14.117 1 98 45 VAL B O 1
ATOM 1520 N N . ASN B 1 46 ? -7.273 29.719 14.594 1 97.25 46 ASN B N 1
ATOM 1521 C CA . ASN B 1 46 ? -7.898 30.875 13.969 1 97.25 46 ASN B CA 1
ATOM 1522 C C . ASN B 1 46 ? -7.477 32.188 14.648 1 97.25 46 ASN B C 1
ATOM 1524 O O . ASN B 1 46 ? -7.129 33.156 13.969 1 97.25 46 ASN B O 1
ATOM 1528 N N . LEU B 1 47 ? -7.484 32.25 15.844 1 94.81 47 LEU B N 1
ATOM 1529 C CA . LEU B 1 47 ? -7.102 33.406 16.625 1 94.81 47 LEU B CA 1
ATOM 1530 C C . LEU B 1 47 ? -5.672 33.844 16.297 1 94.81 47 LEU B C 1
ATOM 1532 O O . LEU B 1 47 ? -5.406 35.031 16.062 1 94.81 47 LEU B O 1
ATOM 1536 N N . LEU B 1 48 ? -4.797 32.906 16.266 1 95.06 48 LEU B N 1
ATOM 1537 C CA . LEU B 1 48 ? -3.385 33.188 16.062 1 95.06 48 LEU B CA 1
ATOM 1538 C C . LEU B 1 48 ? -3.129 33.656 14.625 1 95.06 48 LEU B C 1
ATOM 1540 O O . LEU B 1 48 ? -2.268 34.5 14.391 1 95.06 48 LEU B O 1
ATOM 1544 N N . ILE B 1 49 ? -3.838 33.156 13.688 1 95.19 49 ILE B N 1
ATOM 1545 C CA . ILE B 1 49 ? -3.701 33.562 12.297 1 95.19 49 ILE B CA 1
ATOM 1546 C C . ILE B 1 49 ? -4.004 35.062 12.188 1 95.19 49 ILE B C 1
ATOM 1548 O O . ILE B 1 49 ? -3.326 35.781 11.461 1 95.19 49 ILE B O 1
ATOM 1552 N N . TYR B 1 50 ? -4.895 35.531 12.93 1 90.94 50 TYR B N 1
ATOM 1553 C CA . TYR B 1 50 ? -5.344 36.906 12.844 1 90.94 50 TYR B CA 1
ATOM 1554 C C . TYR B 1 50 ? -4.348 37.875 13.5 1 90.94 50 TYR B C 1
ATOM 1556 O O . TYR B 1 50 ? -4.395 39.062 13.289 1 90.94 50 TYR B O 1
ATOM 1564 N N . THR B 1 51 ? -3.422 37.438 14.242 1 89.62 51 THR B N 1
ATOM 1565 C CA . THR B 1 51 ? -2.408 38.281 14.875 1 89.62 51 THR B CA 1
ATOM 1566 C C . THR B 1 51 ? -1.299 38.625 13.883 1 89.62 51 THR B C 1
ATOM 1568 O O . THR B 1 51 ? -0.417 39.406 14.188 1 89.62 51 THR B O 1
ATOM 1571 N N . GLY B 1 52 ? -1.254 38 12.727 1 87.94 52 GLY B N 1
ATOM 1572 C CA . GLY B 1 52 ? -0.272 38.312 11.703 1 87.94 52 GLY B CA 1
ATOM 1573 C C . GLY B 1 52 ? 0.957 37.406 11.758 1 87.94 52 GLY B C 1
ATOM 1574 O O . GLY B 1 52 ? 2.018 37.781 11.25 1 87.94 52 GLY B O 1
ATOM 1575 N N . ILE B 1 53 ? 0.802 36.312 12.312 1 90.62 53 ILE B N 1
ATOM 1576 C CA . ILE B 1 53 ? 1.926 35.375 12.438 1 90.62 53 ILE B CA 1
ATOM 1577 C C . ILE B 1 53 ? 2.279 34.812 11.07 1 90.62 53 ILE B C 1
ATOM 1579 O O . ILE B 1 53 ? 1.471 34.875 10.141 1 90.62 53 ILE B O 1
ATOM 1583 N N . ASP B 1 54 ? 3.514 34.25 10.969 1 93.5 54 ASP B N 1
ATOM 1584 C CA . ASP B 1 54 ? 3.932 33.5 9.789 1 93.5 54 ASP B CA 1
ATOM 1585 C C . ASP B 1 54 ? 3.412 32.062 9.844 1 93.5 54 ASP B C 1
ATOM 1587 O O . ASP B 1 54 ? 3.953 31.234 10.562 1 93.5 54 ASP B O 1
ATOM 1591 N N . ILE B 1 55 ? 2.424 31.781 9.055 1 95.31 55 ILE B N 1
ATOM 1592 C CA . ILE B 1 55 ? 1.74 30.5 9.148 1 95.31 55 ILE B CA 1
ATOM 1593 C C . ILE B 1 55 ? 2.572 29.422 8.461 1 95.31 55 ILE B C 1
ATOM 1595 O O . ILE B 1 55 ? 2.309 28.219 8.617 1 95.31 55 ILE B O 1
ATOM 1599 N N . ASP B 1 56 ? 3.662 29.797 7.742 1 96.25 56 ASP B N 1
ATOM 1600 C CA . ASP B 1 56 ? 4.492 28.844 7.008 1 96.25 56 ASP B CA 1
ATOM 1601 C C . ASP B 1 56 ? 5.801 28.578 7.746 1 96.25 56 ASP B C 1
ATOM 1603 O O . ASP B 1 56 ? 6.652 27.828 7.254 1 96.25 56 ASP B O 1
ATOM 1607 N N . ARG B 1 57 ? 5.977 29.188 8.836 1 94.88 57 ARG B N 1
ATOM 1608 C CA . ARG B 1 57 ? 7.25 29.047 9.539 1 94.88 57 ARG B CA 1
ATOM 1609 C C . ARG B 1 57 ? 7.527 27.578 9.883 1 94.88 57 ARG B C 1
ATOM 1611 O O . ARG B 1 57 ? 6.676 26.906 10.461 1 94.88 57 ARG B O 1
ATOM 1618 N N . ALA B 1 58 ? 8.734 27.109 9.586 1 96.31 58 ALA B N 1
ATOM 1619 C CA . ALA B 1 58 ? 9.148 25.75 9.883 1 96.31 58 ALA B CA 1
ATOM 1620 C C . ALA B 1 58 ? 10.055 25.688 11.109 1 96.31 58 ALA B C 1
ATOM 1622 O O . ALA B 1 58 ? 10.719 26.672 11.438 1 96.31 58 ALA B O 1
ATOM 1623 N N . ASN B 1 59 ? 10 24.562 11.766 1 96.94 59 ASN B N 1
ATOM 1624 C CA . ASN B 1 59 ? 10.961 24.359 12.852 1 96.94 59 ASN B CA 1
ATOM 1625 C C . ASN B 1 59 ? 12.328 23.938 12.32 1 96.94 59 ASN B C 1
ATOM 1627 O O . ASN B 1 59 ? 12.594 24.047 11.117 1 96.94 59 ASN B O 1
ATOM 1631 N N . VAL B 1 60 ? 13.188 23.5 13.156 1 96.88 60 VAL B N 1
ATOM 1632 C CA . VAL B 1 60 ? 14.57 23.234 12.789 1 96.88 60 VAL B CA 1
ATOM 1633 C C . VAL B 1 60 ? 14.641 22.062 11.82 1 96.88 60 VAL B C 1
ATOM 1635 O O . VAL B 1 60 ? 15.586 21.953 11.039 1 96.88 60 VAL B O 1
ATOM 1638 N N . ASP B 1 61 ? 13.617 21.234 11.812 1 96.62 61 ASP B N 1
ATOM 1639 C CA . ASP B 1 61 ? 13.578 20.078 10.938 1 96.62 61 ASP B CA 1
ATOM 1640 C C . ASP B 1 61 ? 12.805 20.375 9.656 1 96.62 61 ASP B C 1
ATOM 1642 O O . ASP B 1 61 ? 12.594 19.484 8.828 1 96.62 61 ASP B O 1
ATOM 1646 N N . GLY B 1 62 ? 12.336 21.578 9.57 1 96.62 62 GLY B N 1
ATOM 1647 C CA . GLY B 1 62 ? 11.578 21.953 8.383 1 96.62 62 GLY B CA 1
ATOM 1648 C C . GLY B 1 62 ? 10.102 21.609 8.484 1 96.62 62 GLY B C 1
ATOM 1649 O O . GLY B 1 62 ? 9.367 21.734 7.504 1 96.62 62 GLY B O 1
ATOM 1650 N N . ILE B 1 63 ? 9.664 21.234 9.656 1 97.25 63 ILE B N 1
ATOM 1651 C CA . ILE B 1 63 ? 8.273 20.812 9.844 1 97.25 63 ILE B CA 1
ATOM 1652 C C . ILE B 1 63 ? 7.387 22.047 10.047 1 97.25 63 ILE B C 1
ATOM 1654 O O . ILE B 1 63 ? 7.676 22.891 10.898 1 97.25 63 ILE B O 1
ATOM 1658 N N . THR B 1 64 ? 6.387 22.125 9.242 1 97.31 64 THR B N 1
ATOM 1659 C CA . THR B 1 64 ? 5.453 23.25 9.289 1 97.31 64 THR B CA 1
ATOM 1660 C C . THR B 1 64 ? 4.184 22.875 10.047 1 97.31 64 THR B C 1
ATOM 1662 O O . THR B 1 64 ? 3.969 21.703 10.359 1 97.31 64 THR B O 1
ATOM 1665 N N . ALA B 1 65 ? 3.369 23.906 10.328 1 97.81 65 ALA B N 1
ATOM 1666 C CA . ALA B 1 65 ? 2.076 23.703 10.969 1 97.81 65 ALA B CA 1
ATOM 1667 C C . ALA B 1 65 ? 1.168 22.828 10.109 1 97.81 65 ALA B C 1
ATOM 1669 O O . ALA B 1 65 ? 0.459 21.953 10.617 1 97.81 65 ALA B O 1
ATOM 1670 N N . LEU B 1 66 ? 1.259 23.016 8.805 1 98.38 66 LEU B N 1
ATOM 1671 C CA . LEU B 1 66 ? 0.437 22.219 7.895 1 98.38 66 LEU B CA 1
ATOM 1672 C C . LEU B 1 66 ? 0.802 20.734 7.984 1 98.38 66 LEU B C 1
ATOM 1674 O O . LEU B 1 66 ? -0.081 19.875 8.055 1 98.38 66 LEU B O 1
ATOM 1678 N N . MET B 1 67 ? 2.039 20.453 8 1 97.81 67 MET B N 1
ATOM 1679 C CA . MET B 1 67 ? 2.504 19.078 8.109 1 97.81 67 MET B CA 1
ATOM 1680 C C . MET B 1 67 ? 1.987 18.422 9.383 1 97.81 67 MET B C 1
ATOM 1682 O O . MET B 1 67 ? 1.517 17.281 9.359 1 97.81 67 MET B O 1
ATOM 1686 N N . ARG B 1 68 ? 2.047 19.156 10.461 1 98.25 68 ARG B N 1
ATOM 1687 C CA . ARG B 1 68 ? 1.571 18.625 11.742 1 98.25 68 ARG B CA 1
ATOM 1688 C C . ARG B 1 68 ? 0.058 18.438 11.727 1 98.25 68 ARG B C 1
ATOM 1690 O O . ARG B 1 68 ? -0.455 17.438 12.25 1 98.25 68 ARG B O 1
ATOM 1697 N N . ALA B 1 69 ? -0.624 19.359 11.18 1 98.56 69 ALA B N 1
ATOM 1698 C CA . ALA B 1 69 ? -2.076 19.234 11.078 1 98.56 69 ALA B CA 1
ATOM 1699 C C . ALA B 1 69 ? -2.465 18.031 10.227 1 98.56 69 ALA B C 1
ATOM 1701 O O . ALA B 1 69 ? -3.443 17.344 10.523 1 98.56 69 ALA B O 1
ATOM 1702 N N . CYS B 1 70 ? -1.697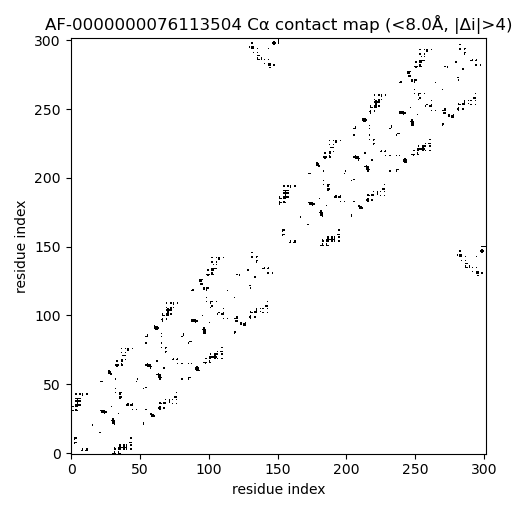 17.75 9.18 1 98.31 70 CYS B N 1
ATOM 1703 C CA . CYS B 1 70 ? -1.931 16.609 8.312 1 98.31 70 CYS B CA 1
ATOM 1704 C C . CYS B 1 70 ? -1.696 15.297 9.07 1 98.31 70 CYS B C 1
ATOM 1706 O O . CYS B 1 70 ? -2.547 14.406 9.055 1 98.31 70 CYS B O 1
ATOM 1708 N N . SER B 1 71 ? -0.588 15.219 9.688 1 98.06 71 SER B N 1
ATOM 1709 C CA . SER B 1 71 ? -0.24 14.008 10.43 1 98.06 71 SER B CA 1
ATOM 1710 C C . SER B 1 71 ? -1.234 13.75 11.555 1 98.06 71 SER B C 1
ATOM 1712 O O . SER B 1 71 ? -1.566 12.594 11.844 1 98.06 71 SER B O 1
ATOM 1714 N N . GLY B 1 72 ? -1.731 14.844 12.141 1 98 72 GLY B N 1
ATOM 1715 C CA . GLY B 1 72 ? -2.65 14.758 13.258 1 98 72 GLY B CA 1
ATOM 1716 C C . GLY B 1 72 ? -4.094 14.555 12.836 1 98 72 GLY B C 1
ATOM 1717 O O . GLY B 1 72 ? -4.984 14.453 13.68 1 98 72 GLY B O 1
ATOM 1718 N N . LYS B 1 73 ? -4.387 14.562 11.633 1 98.06 73 LYS B N 1
ATOM 1719 C CA . LYS B 1 73 ? -5.699 14.266 11.07 1 98.06 73 LYS B CA 1
ATOM 1720 C C . LYS B 1 73 ? -6.688 15.391 11.352 1 98.06 73 LYS B C 1
ATOM 1722 O O . LYS B 1 73 ? -7.883 15.148 11.531 1 98.06 73 LYS B O 1
ATOM 1727 N N . HIS B 1 74 ? -6.258 16.578 11.469 1 98.56 74 HIS B N 1
ATOM 1728 C CA . HIS B 1 74 ? -7.113 17.734 11.742 1 98.56 74 HIS B CA 1
ATOM 1729 C C . HIS B 1 74 ? -7.594 18.391 10.453 1 98.56 74 HIS B C 1
ATOM 1731 O O . HIS B 1 74 ? -7.098 19.438 10.062 1 98.56 74 HIS B O 1
ATOM 1737 N N . LEU B 1 75 ? -8.602 17.891 9.898 1 98.75 75 LEU B N 1
ATOM 1738 C CA . LEU B 1 75 ? -9.102 18.266 8.578 1 98.75 75 LEU B CA 1
ATOM 1739 C C . LEU B 1 75 ? -9.492 19.734 8.539 1 98.75 75 LEU B C 1
ATOM 1741 O O . LEU B 1 75 ? -9.148 20.453 7.594 1 98.75 75 LEU B O 1
ATOM 1745 N N . GLU B 1 76 ? -10.164 20.141 9.523 1 98.56 76 GLU B N 1
ATOM 1746 C CA . GLU B 1 76 ? -10.656 21.516 9.516 1 98.56 76 GLU B CA 1
ATOM 1747 C C . GLU B 1 76 ? -9.5 22.516 9.562 1 98.56 76 GLU B C 1
ATOM 1749 O O . GLU B 1 76 ? -9.57 23.578 8.945 1 98.56 76 GLU B O 1
ATOM 1754 N N . ILE B 1 77 ? -8.492 22.156 10.328 1 98.81 77 ILE B N 1
ATOM 1755 C CA . ILE B 1 77 ? -7.328 23.031 10.398 1 98.81 77 ILE B CA 1
ATOM 1756 C C . ILE B 1 77 ? -6.605 23.047 9.055 1 98.81 77 ILE B C 1
ATOM 1758 O O . ILE B 1 77 ? -6.188 24.109 8.57 1 98.81 77 ILE B O 1
ATOM 1762 N N . VAL B 1 78 ? -6.465 21.891 8.406 1 98.69 78 VAL B N 1
ATOM 1763 C CA . VAL B 1 78 ? -5.832 21.797 7.094 1 98.69 78 VAL B CA 1
ATOM 1764 C C . VAL B 1 78 ? -6.594 22.656 6.094 1 98.69 78 VAL B C 1
ATOM 1766 O O . VAL B 1 78 ? -5.992 23.453 5.367 1 98.69 78 VAL B O 1
ATOM 1769 N N . ARG B 1 79 ? -7.918 22.578 6.145 1 98.56 79 ARG B N 1
ATOM 1770 C CA . ARG B 1 79 ? -8.75 23.375 5.262 1 98.56 79 ARG B CA 1
ATOM 1771 C C . ARG B 1 79 ? -8.539 24.859 5.504 1 98.56 79 ARG B C 1
ATOM 1773 O O . ARG B 1 79 ? -8.359 25.641 4.559 1 98.56 79 ARG B O 1
ATOM 1780 N N . LEU B 1 80 ? -8.539 25.219 6.684 1 98.38 80 LEU B N 1
ATOM 1781 C CA . LEU B 1 80 ? -8.352 26.625 7.062 1 98.38 80 LEU B CA 1
ATOM 1782 C C . LEU B 1 80 ? -7.004 27.141 6.578 1 98.38 80 LEU B C 1
ATOM 1784 O O . LEU B 1 80 ? -6.926 28.219 5.992 1 98.38 80 LEU B O 1
ATOM 1788 N N . LEU B 1 81 ? -5.965 26.359 6.844 1 98.25 81 LEU B N 1
ATOM 1789 C CA . LEU B 1 81 ? -4.625 26.781 6.449 1 98.25 81 LEU B CA 1
ATOM 1790 C C . LEU B 1 81 ? -4.531 26.938 4.938 1 98.25 81 LEU B C 1
ATOM 1792 O O . LEU B 1 81 ? -3.943 27.906 4.449 1 98.25 81 LEU B O 1
ATOM 1796 N N . ILE B 1 82 ? -5.133 26.062 4.223 1 97.94 82 ILE B N 1
ATOM 1797 C CA . ILE B 1 82 ? -5.129 26.141 2.768 1 97.94 82 ILE B CA 1
ATOM 1798 C C . ILE B 1 82 ? -5.898 27.375 2.314 1 97.94 82 ILE B C 1
ATOM 1800 O O . ILE B 1 82 ? -5.457 28.094 1.418 1 97.94 82 ILE B O 1
ATOM 1804 N N . GLU B 1 83 ? -6.988 27.641 2.926 1 97.06 83 GLU B N 1
ATOM 1805 C CA . GLU B 1 83 ? -7.793 28.812 2.613 1 97.06 83 GLU B CA 1
ATOM 1806 C C . GLU B 1 83 ? -7.008 30.094 2.859 1 97.06 83 GLU B C 1
ATOM 1808 O O . GLU B 1 83 ? -7.188 31.094 2.148 1 97.06 83 GLU B O 1
ATOM 1813 N N . LYS B 1 84 ? -6.141 30.109 3.803 1 97 84 LYS B N 1
ATOM 1814 C CA . LYS B 1 84 ? -5.367 31.297 4.18 1 97 84 LYS B CA 1
ATOM 1815 C C . LYS B 1 84 ? -4.109 31.422 3.324 1 97 84 LYS B C 1
ATOM 1817 O O . LYS B 1 84 ? -3.338 32.375 3.482 1 97 84 LYS B O 1
ATOM 1822 N N . GLY B 1 85 ? -3.855 30.469 2.504 1 95.81 85 GLY B N 1
ATOM 1823 C CA . GLY B 1 85 ? -2.797 30.594 1.517 1 95.81 85 GLY B CA 1
ATOM 1824 C C . GLY B 1 85 ? -1.48 30 1.97 1 95.81 85 GLY B C 1
ATOM 1825 O O . GLY B 1 85 ? -0.412 30.406 1.516 1 95.81 85 GLY B O 1
ATOM 1826 N N . VAL B 1 86 ? -1.548 29 2.781 1 96.75 86 VAL B N 1
ATOM 1827 C CA . VAL B 1 86 ? -0.329 28.328 3.223 1 96.75 86 VAL B CA 1
ATOM 1828 C C . VAL B 1 86 ? 0.346 27.641 2.033 1 96.75 86 VAL B C 1
ATOM 1830 O O . VAL B 1 86 ? -0.325 27.219 1.085 1 96.75 86 VAL B O 1
ATOM 1833 N N . GLN B 1 87 ? 1.684 27.516 2.086 1 94.69 87 GLN B N 1
ATOM 1834 C CA . GLN B 1 87 ? 2.406 26.766 1.07 1 94.69 87 GLN B CA 1
ATOM 1835 C C . GLN B 1 87 ? 2.188 25.266 1.244 1 94.69 87 GLN B C 1
ATOM 1837 O O . GLN B 1 87 ? 2.514 24.703 2.291 1 94.69 87 GLN B O 1
ATOM 1842 N N . ILE B 1 88 ? 1.724 24.625 0.229 1 95.5 88 ILE B N 1
ATOM 1843 C CA . ILE B 1 88 ? 1.305 23.234 0.386 1 95.5 88 ILE B CA 1
ATOM 1844 C C . ILE B 1 88 ? 2.389 22.297 -0.153 1 95.5 88 ILE B C 1
ATOM 1846 O O . ILE B 1 88 ? 2.334 21.094 0.057 1 95.5 88 ILE B O 1
ATOM 1850 N N . ASN B 1 89 ? 3.486 22.797 -0.8 1 92.94 89 ASN B N 1
ATOM 1851 C CA . ASN B 1 89 ? 4.496 21.953 -1.422 1 92.94 89 ASN B CA 1
ATOM 1852 C C . ASN B 1 89 ? 5.871 22.156 -0.789 1 92.94 89 ASN B C 1
ATOM 1854 O O . ASN B 1 89 ? 6.895 21.891 -1.418 1 92.94 89 ASN B O 1
ATOM 1858 N N . ILE B 1 90 ? 5.898 22.562 0.371 1 92.06 90 ILE B N 1
ATOM 1859 C CA . ILE B 1 90 ? 7.168 22.703 1.081 1 92.06 90 ILE B CA 1
ATOM 1860 C C . ILE B 1 90 ? 7.586 21.344 1.655 1 92.06 90 ILE B C 1
ATOM 1862 O O . ILE B 1 90 ? 6.742 20.578 2.115 1 92.06 90 ILE B O 1
ATOM 1866 N N . ALA B 1 91 ? 8.906 21.078 1.658 1 92.75 91 ALA B N 1
ATOM 1867 C CA . ALA B 1 91 ? 9.445 19.828 2.189 1 92.75 91 ALA B CA 1
ATOM 1868 C C . ALA B 1 91 ? 10.258 20.062 3.455 1 92.75 91 ALA B C 1
ATOM 1870 O O . ALA B 1 91 ? 10.906 21.109 3.592 1 92.75 91 ALA B O 1
ATOM 1871 N N . ASP B 1 92 ? 10.164 19.094 4.328 1 93.44 92 ASP B N 1
ATOM 1872 C CA . ASP B 1 92 ? 11.016 19.188 5.512 1 93.44 92 ASP B CA 1
ATOM 1873 C C . ASP B 1 92 ? 12.43 18.703 5.207 1 93.44 92 ASP B C 1
ATOM 1875 O O . ASP B 1 92 ? 12.781 18.484 4.043 1 93.44 92 ASP B O 1
ATOM 1879 N N . SER B 1 93 ? 13.242 18.625 6.156 1 93.25 93 SER B N 1
ATOM 1880 C CA . SER B 1 93 ? 14.656 18.328 5.988 1 93.25 93 SER B CA 1
ATOM 1881 C C . SER B 1 93 ? 14.875 16.938 5.406 1 93.25 93 SER B C 1
ATOM 1883 O O . SER B 1 93 ? 15.938 16.641 4.863 1 93.25 93 SER B O 1
ATOM 1885 N N . GLU B 1 94 ? 13.875 16.094 5.516 1 92.31 94 GLU B N 1
ATOM 1886 C CA . GLU B 1 94 ? 13.961 14.734 4.977 1 92.31 94 GLU B CA 1
ATOM 1887 C C . GLU B 1 94 ? 13.281 14.641 3.615 1 92.31 94 GLU B C 1
ATOM 1889 O O . GLU B 1 94 ? 13.18 13.555 3.041 1 92.31 94 GLU B O 1
ATOM 1894 N N . GLY B 1 95 ? 12.789 15.781 3.164 1 91.88 95 GLY B N 1
ATOM 1895 C CA . GLY B 1 95 ? 12.156 15.797 1.856 1 91.88 95 GLY B CA 1
ATOM 1896 C C . GLY B 1 95 ? 10.68 15.445 1.901 1 91.88 95 GLY B C 1
ATOM 1897 O O . GLY B 1 95 ? 10.055 15.242 0.859 1 91.88 95 GLY B O 1
ATOM 1898 N N . ARG B 1 96 ? 10.141 15.422 3.092 1 94.25 96 ARG B N 1
ATOM 1899 C CA . ARG B 1 96 ? 8.742 15.039 3.25 1 94.25 96 ARG B CA 1
ATOM 1900 C C . ARG B 1 96 ? 7.824 16.25 3.133 1 94.25 96 ARG B C 1
ATOM 1902 O O . ARG B 1 96 ? 8.109 17.312 3.709 1 94.25 96 ARG B O 1
ATOM 1909 N N . THR B 1 97 ? 6.758 16.062 2.389 1 94.44 97 THR B N 1
ATOM 1910 C CA . THR B 1 97 ? 5.797 17.125 2.115 1 94.44 97 THR B CA 1
ATOM 1911 C C . THR B 1 97 ? 4.531 16.938 2.945 1 94.44 97 THR B C 1
ATOM 1913 O O . THR B 1 97 ? 4.359 15.914 3.605 1 94.44 97 THR B O 1
ATOM 1916 N N . PRO B 1 98 ? 3.656 17.969 2.943 1 96.12 98 PRO B N 1
ATOM 1917 C CA . PRO B 1 98 ? 2.365 17.797 3.611 1 96.12 98 PRO B CA 1
ATOM 1918 C C . PRO B 1 98 ? 1.605 16.562 3.115 1 96.12 98 PRO B C 1
ATOM 1920 O O . PRO B 1 98 ? 0.967 15.867 3.906 1 96.12 98 PRO B O 1
ATOM 1923 N N . PHE B 1 99 ? 1.846 16.281 1.893 1 96.19 99 PHE B N 1
ATOM 1924 C CA . PHE B 1 99 ? 1.189 15.109 1.337 1 96.19 99 PHE B CA 1
ATOM 1925 C C . PHE B 1 99 ? 1.707 13.836 1.998 1 96.19 99 PHE B C 1
ATOM 1927 O O . PHE B 1 99 ? 0.926 12.945 2.346 1 96.19 99 PHE B O 1
ATOM 1934 N N . TYR B 1 100 ? 2.93 13.727 2.152 1 95.12 100 TYR B N 1
ATOM 1935 C CA . TYR B 1 100 ? 3.535 12.602 2.857 1 95.12 100 TYR B CA 1
ATOM 1936 C C . TYR B 1 100 ? 2.93 12.438 4.246 1 95.12 100 TYR B C 1
ATOM 1938 O O . TYR B 1 100 ? 2.527 11.336 4.629 1 95.12 100 TYR B O 1
ATOM 1946 N N . TRP B 1 101 ? 2.873 13.523 4.895 1 96.75 101 TRP B N 1
ATOM 1947 C CA . TRP B 1 101 ? 2.391 13.5 6.27 1 96.75 101 TRP B CA 1
ATOM 1948 C C . TRP B 1 101 ? 0.901 13.18 6.32 1 96.75 101 TRP B C 1
ATOM 1950 O O . TRP B 1 101 ? 0.43 12.531 7.262 1 96.75 101 TRP B O 1
ATOM 1960 N N . ALA B 1 102 ? 0.179 13.633 5.383 1 97.62 102 ALA B N 1
ATOM 1961 C CA . ALA B 1 102 ? -1.23 13.258 5.293 1 97.62 102 ALA B CA 1
ATOM 1962 C C . ALA B 1 102 ? -1.39 11.75 5.109 1 97.62 102 ALA B C 1
ATOM 1964 O O . ALA B 1 102 ? -2.225 11.125 5.766 1 97.62 102 ALA B O 1
ATOM 1965 N N . CYS B 1 103 ? -0.537 11.211 4.277 1 97.12 103 CYS B N 1
ATOM 1966 C CA . CYS B 1 103 ? -0.586 9.773 4.039 1 97.12 103 CYS B CA 1
ATOM 1967 C C . CYS B 1 103 ? -0.172 9 5.285 1 97.12 103 CYS B C 1
ATOM 1969 O O . CYS B 1 103 ? -0.731 7.945 5.578 1 97.12 103 CYS B O 1
ATOM 1971 N N . SER B 1 104 ? 0.776 9.547 5.93 1 97.31 104 SER B N 1
ATOM 1972 C CA . SER B 1 104 ? 1.222 8.93 7.172 1 97.31 104 SER B CA 1
ATOM 1973 C C . SER B 1 104 ? 0.134 8.984 8.242 1 97.31 104 SER B C 1
ATOM 1975 O O . SER B 1 104 ? -0.058 8.031 8.992 1 97.31 104 SER B O 1
ATOM 1977 N N . GLY B 1 105 ? -0.583 10.031 8.328 1 98.12 105 GLY B N 1
ATOM 1978 C CA . GLY B 1 105 ? -1.622 10.242 9.32 1 98.12 105 GLY B CA 1
ATOM 1979 C C . GLY B 1 105 ? -2.863 9.406 9.07 1 98.12 105 GLY B C 1
ATOM 1980 O O . GLY B 1 105 ? -3.561 9.023 10.008 1 98.12 105 GLY B O 1
ATOM 1981 N N . GLY B 1 106 ? -3.213 9.328 7.727 1 98.31 106 GLY B N 1
ATOM 1982 C CA . GLY B 1 106 ? -4.215 8.32 7.422 1 98.31 106 GLY B CA 1
ATOM 1983 C C . GLY B 1 106 ? -5.609 8.898 7.246 1 98.31 106 GLY B C 1
ATOM 1984 O O . GLY B 1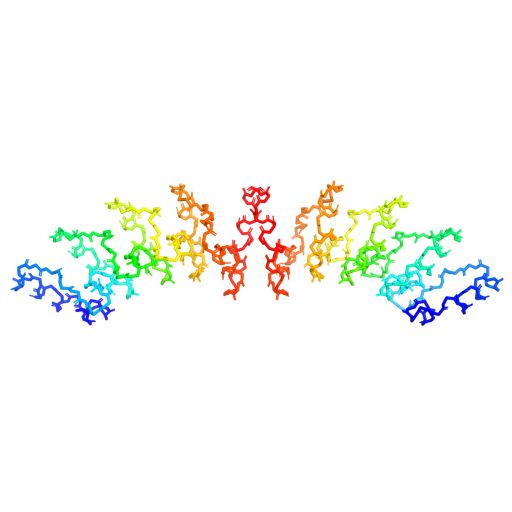 106 ? -6.586 8.148 7.156 1 98.31 106 GLY B O 1
ATOM 1985 N N . ASN B 1 107 ? -5.781 10.188 7.324 1 98.5 107 ASN B N 1
ATOM 1986 C CA . ASN B 1 107 ? -7.086 10.773 7.039 1 98.5 107 ASN B CA 1
ATOM 1987 C C . ASN B 1 107 ? -7.316 10.922 5.539 1 98.5 107 ASN B C 1
ATOM 1989 O O . ASN B 1 107 ? -6.762 11.828 4.906 1 98.5 107 ASN B O 1
ATOM 1993 N N . ILE B 1 108 ? -8.188 10.117 5.039 1 98.19 108 ILE B N 1
ATOM 1994 C CA . ILE B 1 108 ? -8.383 10.008 3.598 1 98.19 108 ILE B CA 1
ATOM 1995 C C . ILE B 1 108 ? -8.961 11.312 3.055 1 98.19 108 ILE B C 1
ATOM 1997 O O . ILE B 1 108 ? -8.664 11.703 1.922 1 98.19 108 ILE B O 1
ATOM 2001 N N . ASP B 1 109 ? -9.727 12.023 3.85 1 98.44 109 ASP B N 1
ATOM 2002 C CA . ASP B 1 109 ? -10.289 13.297 3.406 1 98.44 109 ASP B CA 1
ATOM 2003 C C . ASP B 1 109 ? -9.195 14.344 3.209 1 98.44 109 ASP B C 1
ATOM 2005 O O . ASP B 1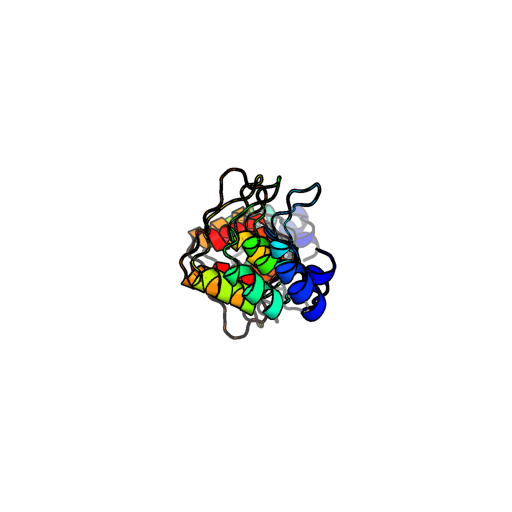 109 ? -9.266 15.156 2.283 1 98.44 109 ASP B O 1
ATOM 2009 N N . ILE B 1 110 ? -8.25 14.344 4.09 1 98.56 110 ILE B N 1
ATOM 2010 C CA . ILE B 1 110 ? -7.137 15.273 3.945 1 98.56 110 ILE B CA 1
ATOM 2011 C C . ILE B 1 110 ? -6.336 14.922 2.691 1 98.56 110 ILE B C 1
ATOM 2013 O O . ILE B 1 110 ? -5.941 15.812 1.931 1 98.56 110 ILE B O 1
ATOM 2017 N N . VAL B 1 111 ? -6.078 13.648 2.498 1 97.5 111 VAL B N 1
ATOM 2018 C CA . VAL B 1 111 ? -5.355 13.195 1.313 1 97.5 111 VAL B CA 1
ATOM 2019 C C . VAL B 1 111 ? -6.094 13.648 0.054 1 97.5 111 VAL B C 1
ATOM 2021 O O . VAL B 1 111 ? -5.488 14.234 -0.847 1 97.5 111 VAL B O 1
ATOM 2024 N N . ASN B 1 112 ? -7.398 13.477 0.001 1 97 112 ASN B N 1
ATOM 2025 C CA . ASN B 1 112 ? -8.203 13.906 -1.134 1 97 112 ASN B CA 1
ATOM 2026 C C . ASN B 1 112 ? -8.148 15.422 -1.318 1 97 112 ASN B C 1
ATOM 2028 O O . ASN B 1 112 ? -8.062 15.914 -2.445 1 97 112 ASN B O 1
ATOM 2032 N N . LEU B 1 113 ? -8.242 16.031 -0.228 1 97.56 113 LEU B N 1
ATOM 2033 C CA . LEU B 1 113 ? -8.18 17.5 -0.277 1 97.56 113 LEU B CA 1
ATOM 2034 C C . LEU B 1 113 ? -6.875 17.953 -0.917 1 97.56 113 LEU B C 1
ATOM 2036 O O . LEU B 1 113 ? -6.879 18.828 -1.792 1 97.56 113 LEU B O 1
ATOM 2040 N N . LEU B 1 114 ? -5.754 17.406 -0.485 1 96.88 114 LEU B N 1
ATOM 2041 C CA . LEU B 1 114 ? -4.449 17.797 -1.01 1 96.88 114 LEU B CA 1
ATOM 2042 C C . LEU B 1 114 ? -4.316 17.422 -2.48 1 96.88 114 LEU B C 1
ATOM 2044 O O . LEU B 1 114 ? -3.721 18.156 -3.266 1 96.88 114 LEU B O 1
ATOM 2048 N N . ILE B 1 115 ? -4.848 16.297 -2.863 1 94.44 115 ILE B N 1
ATOM 2049 C CA . ILE B 1 115 ? -4.855 15.883 -4.266 1 94.44 115 ILE B CA 1
ATOM 2050 C C . ILE B 1 115 ? -5.652 16.891 -5.09 1 94.44 115 ILE B C 1
ATOM 2052 O O . ILE B 1 115 ? -5.207 17.312 -6.16 1 94.44 115 ILE B O 1
ATOM 2056 N N . ASP B 1 116 ? -6.816 17.25 -4.586 1 94.88 116 ASP B N 1
ATOM 2057 C CA . ASP B 1 116 ? -7.68 18.203 -5.266 1 94.88 116 ASP B CA 1
ATOM 2058 C C . ASP B 1 116 ? -6.977 19.547 -5.449 1 94.88 116 ASP B C 1
ATOM 2060 O O . ASP B 1 116 ? -7.195 20.234 -6.445 1 94.88 116 ASP B O 1
ATOM 2064 N N . LYS B 1 117 ? -6.137 19.875 -4.559 1 95.19 117 LYS B N 1
ATOM 2065 C CA . LYS B 1 117 ? -5.398 21.141 -4.609 1 95.19 117 LYS B CA 1
ATOM 2066 C C . LYS B 1 117 ? -4.133 21 -5.453 1 95.19 117 LYS B C 1
ATOM 2068 O O . LYS B 1 117 ? -3.359 21.953 -5.578 1 95.19 117 LYS B O 1
ATOM 2073 N N . LYS B 1 118 ? -3.867 19.75 -6.012 1 90.81 118 LYS B N 1
ATOM 2074 C CA . LYS B 1 118 ? -2.748 19.438 -6.898 1 90.81 118 LYS B CA 1
ATOM 2075 C C . LYS B 1 118 ? -1.414 19.594 -6.172 1 90.81 118 LYS B C 1
ATOM 2077 O O . LYS B 1 118 ? -0.47 20.172 -6.707 1 90.81 118 LYS B O 1
ATOM 2082 N N . CYS B 1 119 ? -1.489 19.188 -4.914 1 88.81 119 CYS B N 1
ATOM 2083 C CA . CYS B 1 119 ? -0.24 19.156 -4.16 1 88.81 119 CYS B CA 1
ATOM 2084 C C . CYS B 1 119 ? 0.778 18.234 -4.836 1 88.81 119 CYS B C 1
ATOM 2086 O O . CYS B 1 119 ? 0.408 17.25 -5.465 1 88.81 119 CYS B O 1
ATOM 2088 N N . ASP B 1 120 ? 2.016 18.656 -4.777 1 75.38 120 ASP B N 1
ATOM 2089 C CA . ASP B 1 120 ? 3.096 17.844 -5.34 1 75.38 120 ASP B CA 1
ATOM 2090 C C . ASP B 1 120 ? 3.244 16.531 -4.586 1 75.38 120 ASP B C 1
ATOM 2092 O O . ASP B 1 120 ? 3.504 16.516 -3.381 1 75.38 120 ASP B O 1
ATOM 2096 N N . ASN B 1 121 ? 2.982 15.57 -5.312 1 70.44 121 ASN B N 1
ATOM 2097 C CA . ASN B 1 121 ? 3.078 14.242 -4.719 1 70.44 121 ASN B CA 1
ATOM 2098 C C . ASN B 1 121 ? 4.289 13.477 -5.25 1 70.44 121 ASN B C 1
ATOM 2100 O O . ASN B 1 121 ? 4.367 12.258 -5.109 1 70.44 121 ASN B O 1
ATOM 2104 N N . GLN B 1 122 ? 5.148 14.359 -5.855 1 67.62 122 GLN B N 1
ATOM 2105 C CA . GLN B 1 122 ? 6.324 13.719 -6.441 1 67.62 122 GLN B CA 1
ATOM 2106 C C . GLN B 1 122 ? 7.32 13.312 -5.363 1 67.62 122 GLN B C 1
ATOM 2108 O O . GLN B 1 122 ? 7.434 13.977 -4.328 1 67.62 122 GLN B O 1
ATOM 2113 N N . ILE B 1 123 ? 7.785 12.172 -5.516 1 66.12 123 ILE B N 1
ATOM 2114 C CA . ILE B 1 123 ? 8.797 11.609 -4.621 1 66.12 123 ILE B CA 1
ATOM 2115 C C . ILE B 1 123 ? 10.117 12.344 -4.812 1 66.12 123 ILE B C 1
ATOM 2117 O O . ILE B 1 123 ? 10.617 12.469 -5.934 1 66.12 123 ILE B O 1
ATOM 2121 N N . HIS B 1 124 ? 10.43 12.953 -3.785 1 67.75 124 HIS B N 1
ATOM 2122 C CA . HIS B 1 124 ? 11.75 13.562 -3.828 1 67.75 124 HIS B CA 1
ATOM 2123 C C . HIS B 1 124 ? 12.844 12.516 -3.645 1 67.75 124 HIS B C 1
ATOM 2125 O O . HIS B 1 124 ? 12.648 11.523 -2.945 1 67.75 124 HIS B O 1
ATOM 2131 N N . LYS B 1 125 ? 13.82 12.586 -4.414 1 64.12 125 LYS B N 1
ATOM 2132 C CA . LYS B 1 125 ? 14.922 11.648 -4.629 1 64.12 125 LYS B CA 1
ATOM 2133 C C . LYS B 1 125 ? 15.523 11.195 -3.301 1 64.12 125 LYS B C 1
ATOM 2135 O O . LYS B 1 125 ? 16.031 10.078 -3.188 1 64.12 125 LYS B O 1
ATOM 2140 N N . HIS B 1 126 ? 15.352 11.969 -2.287 1 75.94 126 HIS B N 1
ATOM 2141 C CA . HIS B 1 126 ? 16.094 11.625 -1.083 1 75.94 126 HIS B CA 1
ATOM 2142 C C . HIS B 1 126 ? 15.188 11.023 -0.019 1 75.94 126 HIS B C 1
ATOM 2144 O O . HIS B 1 126 ? 15.641 10.703 1.08 1 75.94 126 HIS B O 1
ATOM 2150 N N . VAL B 1 127 ? 14 10.852 -0.442 1 79.19 127 VAL B N 1
ATOM 2151 C CA . VAL B 1 127 ? 13.102 10.312 0.574 1 79.19 127 VAL B CA 1
ATOM 2152 C C . VAL B 1 127 ? 13.18 8.789 0.574 1 79.19 127 VAL B C 1
ATOM 2154 O O . VAL B 1 127 ? 13.094 8.156 -0.482 1 79.19 127 VAL B O 1
ATOM 2157 N N . LYS B 1 128 ? 13.406 8.188 1.693 1 82.44 128 LYS B N 1
ATOM 2158 C CA . LYS B 1 128 ? 13.539 6.742 1.841 1 82.44 128 LYS B CA 1
ATOM 2159 C C . LYS B 1 128 ? 12.195 6.047 1.667 1 82.44 128 LYS B C 1
ATOM 2161 O O . LYS B 1 128 ? 12.117 4.961 1.083 1 82.44 128 LYS B O 1
ATOM 2166 N N . LYS B 1 129 ? 11.18 6.777 2.188 1 91.75 129 LYS B N 1
ATOM 2167 C CA . LYS B 1 129 ? 9.828 6.219 2.111 1 91.75 129 LYS B CA 1
ATOM 2168 C C . LYS B 1 129 ? 8.898 7.137 1.328 1 91.75 129 LYS B C 1
ATOM 2170 O O . LYS B 1 129 ? 8.82 8.336 1.604 1 91.75 129 LYS B O 1
ATOM 2175 N N . THR B 1 130 ? 8.266 6.543 0.411 1 92.5 130 THR B N 1
ATOM 2176 C CA . THR B 1 130 ? 7.273 7.297 -0.355 1 92.5 130 THR B CA 1
ATOM 2177 C C . THR B 1 130 ? 5.961 7.406 0.415 1 92.5 130 THR B C 1
ATOM 2179 O O . THR B 1 130 ? 5.746 6.688 1.392 1 92.5 130 THR B O 1
ATOM 2182 N N . PRO B 1 131 ? 5.102 8.344 -0.001 1 94.25 131 PRO B N 1
ATOM 2183 C CA . PRO B 1 131 ? 3.807 8.477 0.667 1 94.25 131 PRO B CA 1
ATOM 2184 C C . PRO B 1 131 ? 3.01 7.176 0.686 1 94.25 131 PRO B C 1
ATOM 2186 O O . PRO B 1 131 ? 2.436 6.816 1.717 1 94.25 131 PRO B O 1
ATOM 2189 N N . VAL B 1 132 ? 3.111 6.453 -0.343 1 94.69 132 VAL B N 1
ATOM 2190 C CA . VAL B 1 132 ? 2.334 5.219 -0.378 1 94.69 132 VAL B CA 1
ATOM 2191 C C . VAL B 1 132 ? 2.977 4.176 0.531 1 94.69 132 VAL B C 1
ATOM 2193 O O . VAL B 1 132 ? 2.279 3.381 1.168 1 94.69 132 VAL B O 1
ATOM 2196 N N . MET B 1 133 ? 4.207 4.121 0.629 1 95.25 133 MET B N 1
ATOM 2197 C CA . MET B 1 133 ? 4.914 3.174 1.485 1 95.25 133 MET B CA 1
ATOM 2198 C C . MET B 1 133 ? 4.574 3.406 2.953 1 95.25 133 MET B C 1
ATOM 2200 O O . MET B 1 133 ? 4.316 2.453 3.693 1 95.25 133 MET B O 1
ATOM 2204 N N . VAL B 1 134 ? 4.547 4.695 3.311 1 95.81 134 VAL B N 1
ATOM 2205 C CA . VAL B 1 134 ? 4.25 4.996 4.707 1 95.81 134 VAL B CA 1
ATOM 2206 C C . VAL B 1 134 ? 2.781 4.703 5 1 95.81 134 VAL B C 1
ATOM 2208 O O . VAL B 1 134 ? 2.441 4.219 6.082 1 95.81 134 VAL B O 1
ATOM 2211 N N . ALA B 1 135 ? 1.919 5.027 4.113 1 97.06 135 ALA B N 1
ATOM 2212 C CA . ALA B 1 135 ? 0.511 4.672 4.273 1 97.06 135 ALA B CA 1
ATOM 2213 C C . ALA B 1 135 ? 0.343 3.168 4.461 1 97.06 135 ALA B C 1
ATOM 2215 O O . ALA B 1 135 ? -0.443 2.725 5.301 1 97.06 135 ALA B O 1
ATOM 2216 N N . CYS B 1 136 ? 1.065 2.428 3.662 1 97.81 136 CYS B N 1
ATOM 2217 C CA . CYS B 1 136 ? 1.012 0.974 3.75 1 97.81 136 CYS B CA 1
ATOM 2218 C C . CYS B 1 136 ? 1.534 0.489 5.098 1 97.81 136 CYS B C 1
ATOM 2220 O O . CYS B 1 136 ? 0.883 -0.314 5.77 1 97.81 136 CYS B O 1
ATOM 2222 N N . GLU B 1 137 ? 2.588 1.002 5.453 1 97.12 137 GLU B N 1
ATOM 2223 C CA . GLU B 1 137 ? 3.211 0.601 6.711 1 97.12 137 GLU B CA 1
ATOM 2224 C C . GLU B 1 137 ? 2.309 0.919 7.898 1 97.12 137 GLU B C 1
ATOM 2226 O O . GLU B 1 137 ? 2.27 0.166 8.875 1 97.12 137 GLU B O 1
ATOM 2231 N N . ASN B 1 138 ? 1.613 2.027 7.816 1 97.88 138 ASN B N 1
ATOM 2232 C CA . ASN B 1 138 ? 0.76 2.463 8.922 1 97.88 138 ASN B CA 1
ATOM 2233 C C . ASN B 1 138 ? -0.638 1.858 8.82 1 97.88 138 ASN B C 1
ATOM 2235 O O . ASN B 1 138 ? -1.522 2.193 9.609 1 97.88 138 ASN B O 1
ATOM 2239 N N . GLY B 1 139 ? -0.886 1.02 7.793 1 97.19 139 GLY B N 1
ATOM 2240 C CA . GLY B 1 139 ? -2.119 0.257 7.691 1 97.19 139 GLY B CA 1
ATOM 2241 C C . GLY B 1 139 ? -3.27 1.06 7.109 1 97.19 139 GLY B C 1
ATOM 2242 O O . GLY B 1 139 ? -4.438 0.718 7.312 1 97.19 139 GLY B O 1
ATOM 2243 N N . HIS B 1 140 ? -2.994 2.109 6.461 1 97.69 140 HIS B N 1
ATOM 2244 C CA . HIS B 1 140 ? -4.039 2.936 5.867 1 97.69 140 HIS B CA 1
ATOM 2245 C C . HIS B 1 140 ? -4.418 2.432 4.477 1 97.69 140 HIS B C 1
ATOM 2247 O O . HIS B 1 140 ? -4.191 3.119 3.479 1 97.69 140 HIS B O 1
ATOM 2253 N N . LEU B 1 141 ? -5.105 1.337 4.336 1 96.94 141 LEU B N 1
ATOM 2254 C CA . LEU B 1 141 ? -5.383 0.611 3.102 1 96.94 141 LEU B CA 1
ATOM 2255 C C . LEU B 1 141 ? -6.262 1.439 2.17 1 96.94 141 LEU B C 1
ATOM 2257 O O . LEU B 1 141 ? -6.035 1.463 0.958 1 96.94 141 LEU B O 1
ATOM 2261 N N . PRO B 1 142 ? -7.262 2.141 2.725 1 96 142 PRO B N 1
ATOM 2262 C CA . PRO B 1 142 ? -8.062 2.955 1.804 1 96 142 PRO B CA 1
ATOM 2263 C C . PRO B 1 142 ? -7.223 3.986 1.052 1 96 142 PRO B C 1
ATOM 2265 O O . PRO B 1 142 ? -7.5 4.281 -0.115 1 96 142 PRO B O 1
ATOM 2268 N N . ILE B 1 143 ? -6.219 4.535 1.705 1 96.94 143 ILE B N 1
ATOM 2269 C CA . ILE B 1 143 ? -5.352 5.52 1.063 1 96.94 143 ILE B CA 1
ATOM 2270 C C . ILE B 1 143 ? -4.477 4.832 0.021 1 96.94 143 ILE B C 1
ATOM 2272 O O . ILE B 1 143 ? -4.285 5.352 -1.081 1 96.94 143 ILE B O 1
ATOM 2276 N N . VAL B 1 144 ? -3.938 3.697 0.412 1 96.19 144 VAL B N 1
ATOM 2277 C CA . VAL B 1 144 ? -3.127 2.928 -0.529 1 96.19 144 VAL B CA 1
ATOM 2278 C C . VAL B 1 144 ? -3.943 2.625 -1.783 1 96.19 144 VAL B C 1
ATOM 2280 O O . VAL B 1 144 ? -3.463 2.811 -2.904 1 96.19 144 VAL B O 1
ATOM 2283 N N . GLN B 1 145 ? -5.125 2.166 -1.58 1 94.06 145 GLN B N 1
ATOM 2284 C CA . GLN B 1 145 ? -6.023 1.867 -2.691 1 94.06 145 GLN B CA 1
ATOM 2285 C C . GLN B 1 145 ? -6.297 3.113 -3.527 1 94.06 145 GLN B C 1
ATOM 2287 O O . GLN B 1 145 ? -6.281 3.061 -4.758 1 94.06 145 GLN B O 1
ATOM 2292 N N . LEU B 1 146 ? -6.582 4.164 -2.859 1 93.81 146 LEU B N 1
ATOM 2293 C CA . LEU B 1 146 ? -6.859 5.434 -3.523 1 93.81 146 LEU B CA 1
ATOM 2294 C C . LEU B 1 146 ? -5.699 5.84 -4.426 1 93.81 146 LEU B C 1
ATOM 2296 O O . LEU B 1 146 ? -5.914 6.238 -5.574 1 93.81 146 LEU B O 1
ATOM 2300 N N . LEU B 1 147 ? -4.508 5.734 -3.932 1 92.94 147 LEU B N 1
ATOM 2301 C CA . LEU B 1 147 ? -3.32 6.184 -4.652 1 92.94 147 LEU B CA 1
ATOM 2302 C C . LEU B 1 147 ? -3.041 5.285 -5.852 1 92.94 147 LEU B C 1
ATOM 2304 O O . LEU B 1 147 ? -2.424 5.719 -6.828 1 92.94 147 LEU B O 1
ATOM 2308 N N . THR B 1 148 ? -3.445 4.055 -5.789 1 89.69 148 THR B N 1
ATOM 2309 C CA . THR B 1 148 ? -3.227 3.104 -6.875 1 89.69 148 THR B CA 1
ATOM 2310 C C . THR B 1 148 ? -4.273 3.285 -7.969 1 89.69 148 THR B C 1
ATOM 2312 O O . THR B 1 148 ? -4.012 2.998 -9.141 1 89.69 148 THR B O 1
ATOM 2315 N N . GLU B 1 149 ? -5.5 3.639 -7.703 1 83.06 149 GLU B N 1
ATOM 2316 C CA . GLU B 1 149 ? -6.598 3.783 -8.648 1 83.06 149 GLU B CA 1
ATOM 2317 C C . GLU B 1 149 ? -6.473 5.074 -9.453 1 83.06 149 GLU B C 1
ATOM 2319 O O . GLU B 1 149 ? -7.031 5.188 -10.547 1 83.06 149 GLU B O 1
ATOM 2324 N N . ARG B 1 150 ? -5.957 6.012 -9.016 1 64.75 150 ARG B N 1
ATOM 2325 C CA . ARG B 1 150 ? -5.906 7.289 -9.719 1 64.75 150 ARG B CA 1
ATOM 2326 C C . ARG B 1 150 ? -4.797 7.297 -10.766 1 64.75 150 ARG B C 1
ATOM 2328 O O . ARG B 1 150 ? -4.691 8.234 -11.555 1 64.75 150 ARG B O 1
ATOM 2335 N N . CYS B 1 151 ? -4.137 6.156 -10.922 1 46.09 151 CYS B N 1
ATOM 2336 C CA . CYS B 1 151 ? -3.23 6.125 -12.07 1 46.09 151 CYS B CA 1
ATOM 2337 C C . CYS B 1 151 ? -3.77 5.215 -13.164 1 46.09 151 CYS B C 1
ATOM 2339 O O . CYS B 1 151 ? -4.441 4.223 -12.875 1 46.09 151 CYS B O 1
#

Sequence (302 aa):
MEACFKGHLSIVQLLIEKIDKINFTDHEGNTSFVWSCIGGNIAIVNLLIYTGIDIDRANVDGITALMRACSGKHLEIVRLLIEKGVQINIADSEGRTPFYWACSGGNIDIVNLLIDKKCDNQIHKHVKKTPVMVACENGHLPIVQLLTERCMEACFKGHLSIVQLLIEKIDKINFTDHEGNTSFVWSCIGGNIAIVNLLIYTGIDIDRANVDGITALMRACSGKHLEIVRLLIEKGVQINIADSEGRTPFYWACSGGNIDIVNLLIDKKCDNQIHKHVKKTPVMVACENGHLPIVQLLTERC

Radius of gyration: 27.52 Å; Cα contacts (8 Å, |Δi|>4): 505; chains: 2; bounding box: 33×89×52 Å

Organism: Mytilus edulis (NCBI:txid6550)